Protein AF-A0A5N7ILN3-F1 (afdb_monomer_lite)

Radius of gyration: 23.5 Å; chains: 1; bounding box: 58×31×71 Å

Sequence (183 aa):
MGDLYVEAFDPKRKKYYFNNCHENFCYKTRHGICSLDLTEGEIKSIPIEVHPMKDNVNYCRDIYKSIIKNRQQYPVYISSNKCDHYTVKDGQYRTCIASKKGLKLRAQVSQNDKICSVCYRENSIKNSINDIENRGKKNIFRKTIFHKILKKELQSNFNYSLDKWKKDLSDYEAEKERDFREF

pLDDT: mean 88.38, std 11.43, range [50.91, 97.56]

Organism: NCBI:txid238834

InterPro domains:
  IPR036086 ParB/Sulfiredoxin superfamily [SSF110849] (52-110)

Structure (mmCIF, N/CA/C/O backbone):
data_AF-A0A5N7ILN3-F1
#
_entry.id   AF-A0A5N7ILN3-F1
#
loop_
_atom_site.group_PDB
_atom_site.id
_atom_site.type_symbol
_atom_site.label_atom_id
_atom_site.label_alt_id
_atom_site.label_comp_id
_atom_site.label_asym_id
_atom_site.label_entity_id
_atom_site.label_seq_id
_atom_site.pdbx_PDB_ins_code
_atom_site.Cartn_x
_atom_site.Cartn_y
_atom_site.Cartn_z
_atom_site.occupancy
_atom_site.B_iso_or_equiv
_atom_site.auth_seq_id
_atom_site.auth_comp_id
_atom_site.auth_asym_id
_atom_site.auth_atom_id
_atom_site.pdbx_PDB_model_num
ATOM 1 N N . MET A 1 1 ? -16.736 -0.448 -18.136 1.00 54.91 1 MET A N 1
ATOM 2 C CA . MET A 1 1 ? -16.333 -1.198 -16.927 1.00 54.91 1 MET A CA 1
ATOM 3 C C . MET A 1 1 ? -17.227 -0.756 -15.795 1.00 54.91 1 MET A C 1
ATOM 5 O O . MET A 1 1 ? -17.340 0.445 -15.595 1.00 54.91 1 MET A O 1
ATOM 9 N N . GLY A 1 2 ? -17.920 -1.693 -15.152 1.00 74.44 2 GLY A N 1
ATOM 10 C CA . GLY A 1 2 ? -18.776 -1.394 -14.006 1.00 74.44 2 GLY A CA 1
ATOM 11 C C . GLY A 1 2 ? -17.997 -1.504 -12.701 1.00 74.44 2 GLY A C 1
ATOM 12 O O . GLY A 1 2 ? -17.110 -2.351 -12.577 1.00 74.44 2 GLY A O 1
ATOM 13 N N . ASP A 1 3 ? -18.345 -0.658 -11.742 1.00 85.19 3 ASP A N 1
ATOM 14 C CA . ASP A 1 3 ? -17.888 -0.800 -10.367 1.00 85.19 3 ASP A CA 1
ATOM 15 C C . ASP A 1 3 ? -18.809 -1.784 -9.640 1.00 85.19 3 ASP A C 1
ATOM 17 O O . ASP A 1 3 ? -20.032 -1.646 -9.681 1.00 85.19 3 ASP A O 1
ATOM 21 N N . LEU A 1 4 ? -18.227 -2.786 -8.980 1.00 92.62 4 LEU A N 1
ATOM 22 C CA . LEU A 1 4 ? -18.959 -3.751 -8.168 1.00 92.62 4 LEU A CA 1
ATOM 23 C C . LEU A 1 4 ? -18.888 -3.339 -6.701 1.00 92.62 4 LEU A C 1
ATOM 25 O O . LEU A 1 4 ? -17.802 -3.215 -6.131 1.00 92.62 4 LEU A O 1
ATOM 29 N N . TYR A 1 5 ? -20.046 -3.177 -6.071 1.00 95.00 5 TYR A N 1
ATOM 30 C CA . TYR A 1 5 ? -20.115 -3.010 -4.627 1.00 95.00 5 TYR A CA 1
ATOM 31 C C . TYR A 1 5 ? -20.021 -4.374 -3.929 1.00 95.00 5 TYR A C 1
ATOM 33 O O . TYR A 1 5 ? -20.769 -5.297 -4.243 1.00 95.00 5 TYR A O 1
ATOM 41 N N . VAL A 1 6 ? -19.099 -4.503 -2.977 1.00 95.69 6 VAL A N 1
ATOM 42 C CA . VAL A 1 6 ? -18.819 -5.729 -2.224 1.00 95.69 6 VAL A CA 1
ATOM 43 C C . VAL A 1 6 ? -18.964 -5.431 -0.736 1.00 95.69 6 VAL A C 1
ATOM 45 O O . VAL A 1 6 ? -18.137 -4.731 -0.160 1.00 95.69 6 VAL A O 1
ATOM 48 N N . GLU A 1 7 ? -19.990 -5.987 -0.092 1.00 94.38 7 GLU A N 1
ATOM 49 C CA . GLU A 1 7 ? -20.262 -5.773 1.343 1.00 94.38 7 GLU A CA 1
ATOM 50 C C . GLU A 1 7 ? -19.177 -6.359 2.262 1.00 94.38 7 GLU A C 1
ATOM 52 O O . GLU A 1 7 ? -18.904 -5.838 3.342 1.00 94.38 7 GLU A O 1
ATOM 57 N N . ALA A 1 8 ? -18.551 -7.458 1.839 1.00 95.69 8 ALA A N 1
ATOM 58 C CA . ALA A 1 8 ? -17.637 -8.243 2.661 1.00 95.69 8 ALA A CA 1
ATOM 59 C C . ALA A 1 8 ? -16.333 -8.567 1.913 1.00 95.69 8 ALA A C 1
ATOM 61 O O . ALA A 1 8 ? -15.961 -9.729 1.748 1.00 95.69 8 ALA A O 1
ATOM 62 N N . PHE A 1 9 ? -15.640 -7.529 1.446 1.00 96.25 9 PHE A N 1
ATOM 63 C CA . PHE A 1 9 ? -14.331 -7.636 0.811 1.00 96.25 9 PHE A CA 1
ATOM 64 C C . PHE A 1 9 ? -13.267 -8.053 1.830 1.00 96.25 9 PHE A C 1
ATOM 66 O O . PHE A 1 9 ? -13.056 -7.381 2.841 1.00 96.25 9 PHE A O 1
ATOM 73 N N . ASP A 1 10 ? -12.580 -9.158 1.549 1.00 95.88 10 ASP A N 1
ATOM 74 C CA . ASP A 1 10 ? -11.443 -9.623 2.338 1.00 95.88 10 ASP A CA 1
ATOM 75 C C . ASP A 1 10 ? -10.139 -9.074 1.739 1.00 95.88 10 ASP A C 1
ATOM 77 O O . ASP A 1 10 ? -9.796 -9.443 0.611 1.00 95.88 10 ASP A O 1
ATOM 81 N N . PRO A 1 11 ? -9.401 -8.198 2.441 1.00 95.12 11 PRO A N 1
ATOM 82 C CA . PRO A 1 11 ? -8.150 -7.660 1.931 1.00 95.12 11 PRO A CA 1
ATOM 83 C C . PRO A 1 11 ? -6.973 -8.643 2.005 1.00 95.12 11 PRO A C 1
ATOM 85 O O . PRO A 1 11 ? -5.950 -8.356 1.380 1.00 95.12 11 PRO A O 1
ATOM 88 N N . LYS A 1 12 ? -7.089 -9.771 2.723 1.00 94.12 12 LYS A N 1
ATOM 89 C CA . LYS A 1 12 ? -6.030 -10.787 2.813 1.00 94.12 12 LYS A CA 1
ATOM 90 C C . LYS A 1 12 ? -5.813 -11.518 1.489 1.00 94.12 12 LYS A C 1
ATOM 92 O O . LYS A 1 12 ? -6.710 -11.602 0.641 1.00 94.12 12 LYS A O 1
ATOM 97 N N . ARG A 1 13 ? -4.615 -12.092 1.355 1.00 90.69 13 ARG A N 1
ATOM 98 C CA . ARG A 1 13 ? -4.124 -12.896 0.226 1.00 90.69 13 ARG A CA 1
ATOM 99 C C . ARG A 1 13 ? -4.214 -12.159 -1.102 1.00 90.69 13 ARG A C 1
ATOM 101 O O . ARG A 1 13 ? -4.587 -12.728 -2.123 1.00 90.69 13 ARG A O 1
ATOM 108 N N . LYS A 1 14 ? -3.954 -10.856 -1.056 1.00 94.50 14 LYS A N 1
ATOM 109 C CA . LYS A 1 14 ? -3.984 -9.948 -2.202 1.00 94.50 14 LYS A CA 1
ATOM 110 C C . LYS A 1 14 ? -2.725 -9.108 -2.195 1.00 94.50 14 LYS A C 1
ATOM 112 O O . LYS A 1 14 ? -2.199 -8.777 -1.133 1.00 94.50 14 LYS A O 1
ATOM 117 N N . LYS A 1 15 ? -2.286 -8.753 -3.395 1.00 95.69 15 LYS A N 1
ATOM 118 C CA . LYS A 1 15 ? -1.061 -8.003 -3.638 1.00 95.69 15 LYS A CA 1
ATOM 119 C C . LYS A 1 15 ? -1.402 -6.555 -3.936 1.00 95.69 15 LYS A C 1
ATOM 121 O O . LYS A 1 15 ? -2.153 -6.274 -4.871 1.00 95.69 15 LYS A O 1
ATOM 126 N N . TYR A 1 16 ? -0.848 -5.643 -3.157 1.00 94.94 16 TYR A N 1
ATOM 127 C CA . TYR A 1 16 ? -1.082 -4.212 -3.280 1.00 94.94 16 TYR A CA 1
ATOM 128 C C . TYR A 1 16 ? 0.233 -3.475 -3.467 1.00 94.94 16 TYR A C 1
ATOM 130 O O . TYR A 1 16 ? 1.255 -3.862 -2.906 1.00 94.94 16 TYR A O 1
ATOM 138 N N . TYR A 1 17 ? 0.163 -2.351 -4.172 1.00 91.00 17 TYR A N 1
ATOM 139 C CA . TYR A 1 17 ? 1.147 -1.286 -4.029 1.00 91.00 17 TYR A CA 1
ATOM 140 C C . TYR A 1 17 ? 0.478 -0.127 -3.322 1.00 91.00 17 TYR A C 1
ATOM 142 O O . TYR A 1 17 ? -0.528 0.414 -3.789 1.00 91.00 17 TYR A O 1
ATOM 150 N N . PH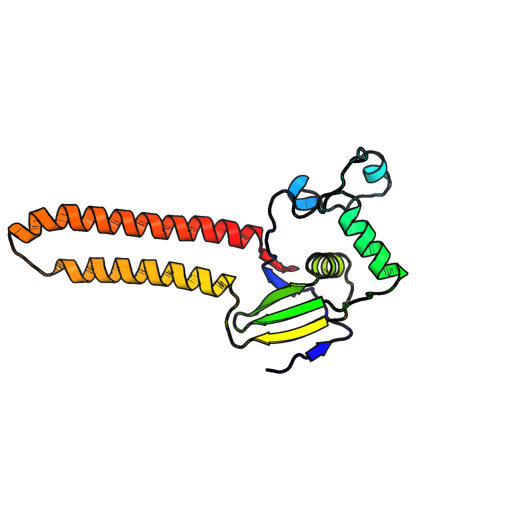E A 1 18 ? 0.998 0.186 -2.147 1.00 90.25 18 PHE A N 1
ATOM 151 C CA . PHE A 1 18 ? 0.536 1.295 -1.342 1.00 90.25 18 PHE A CA 1
ATOM 152 C C . PHE A 1 18 ? 1.243 2.559 -1.797 1.00 90.25 18 PHE A C 1
ATOM 154 O O . PHE A 1 18 ? 2.458 2.579 -1.930 1.00 90.25 18 PHE A O 1
ATOM 161 N N . ASN A 1 19 ? 0.491 3.632 -2.006 1.00 82.62 19 ASN A N 1
ATOM 162 C CA . ASN A 1 19 ? 1.093 4.886 -2.428 1.00 82.62 19 ASN A CA 1
ATOM 163 C C . ASN A 1 19 ? 1.853 5.514 -1.255 1.00 82.62 19 ASN A C 1
ATOM 165 O O . ASN A 1 19 ? 1.302 5.622 -0.152 1.00 82.62 19 ASN A O 1
ATOM 169 N N . ASN A 1 20 ? 3.071 5.989 -1.527 1.00 78.44 20 ASN A N 1
ATOM 170 C CA . ASN A 1 20 ? 3.874 6.814 -0.627 1.00 78.44 20 ASN A CA 1
ATOM 171 C C . ASN A 1 20 ? 4.141 6.157 0.741 1.00 78.44 20 ASN A C 1
ATOM 173 O O . ASN A 1 20 ? 4.007 6.816 1.773 1.00 78.44 20 ASN A O 1
ATOM 177 N N . CYS A 1 21 ? 4.544 4.883 0.778 1.00 80.81 21 CYS A N 1
ATOM 178 C CA . CYS A 1 21 ? 4.942 4.193 2.012 1.00 80.81 21 CYS A CA 1
ATOM 179 C C . CYS A 1 21 ? 6.380 4.555 2.455 1.00 80.81 21 CYS A C 1
ATOM 181 O O . CYS A 1 21 ? 7.214 3.682 2.679 1.00 80.81 21 CYS A O 1
ATOM 183 N N . HIS A 1 22 ? 6.677 5.851 2.587 1.00 81.56 22 HIS A N 1
ATOM 184 C CA . HIS A 1 22 ? 7.956 6.369 3.096 1.00 81.56 22 HIS A CA 1
ATOM 185 C C . HIS A 1 22 ? 7.977 6.461 4.636 1.00 81.56 22 HIS A C 1
ATOM 187 O O . HIS A 1 22 ? 7.019 6.062 5.296 1.00 81.56 22 HIS A O 1
ATOM 193 N N . GLU A 1 23 ? 9.067 6.981 5.213 1.00 76.69 23 GLU A N 1
ATOM 194 C CA . GLU A 1 23 ? 9.394 6.912 6.652 1.00 76.69 23 GLU A CA 1
ATOM 195 C C . GLU A 1 23 ? 8.259 7.386 7.582 1.00 76.69 23 GLU A C 1
ATOM 197 O O . GLU A 1 23 ? 8.007 6.748 8.599 1.00 76.69 23 GLU A O 1
ATOM 202 N N . ASN A 1 24 ? 7.445 8.363 7.174 1.00 84.12 24 ASN A N 1
ATOM 203 C CA . ASN A 1 24 ? 6.347 8.912 7.989 1.00 84.12 24 ASN A CA 1
ATOM 204 C C . ASN A 1 24 ? 4.946 8.448 7.546 1.00 84.12 24 ASN A C 1
ATOM 206 O O . ASN A 1 24 ? 3.932 9.077 7.856 1.00 84.12 24 ASN A O 1
ATOM 210 N N . PHE A 1 25 ? 4.862 7.354 6.787 1.00 89.44 25 PHE A N 1
ATOM 211 C CA . PHE A 1 25 ? 3.583 6.831 6.315 1.00 89.44 25 PHE A CA 1
ATOM 212 C C . PHE A 1 25 ? 2.714 6.278 7.455 1.00 89.44 25 PHE A C 1
ATOM 214 O O . PHE A 1 25 ? 1.497 6.495 7.463 1.00 89.44 25 PHE A O 1
ATOM 221 N N . CYS A 1 26 ? 3.311 5.528 8.387 1.00 92.94 26 CYS A N 1
ATOM 222 C CA . CYS A 1 26 ? 2.654 5.018 9.589 1.00 92.94 26 CYS A CA 1
ATOM 223 C C . CYS A 1 26 ? 3.668 4.736 10.711 1.00 92.94 26 CYS A C 1
ATOM 225 O O . CYS A 1 26 ? 4.872 4.706 10.479 1.00 92.94 26 CYS A O 1
ATOM 227 N N . TYR A 1 27 ? 3.191 4.441 11.925 1.00 94.25 27 TYR A N 1
ATOM 228 C CA . TYR A 1 27 ? 4.075 4.163 13.068 1.00 94.25 27 TYR A CA 1
ATOM 229 C C . TYR A 1 27 ? 5.121 3.070 12.772 1.00 94.25 27 TYR A C 1
ATOM 231 O O . TYR A 1 27 ? 6.278 3.187 13.160 1.00 94.25 27 TYR A O 1
ATOM 239 N N . LYS A 1 28 ? 4.750 2.044 11.988 1.00 93.12 28 LYS A N 1
ATOM 240 C CA . LYS A 1 28 ? 5.683 0.984 11.573 1.00 93.12 28 LYS A CA 1
ATOM 241 C C . LYS A 1 28 ? 6.805 1.493 10.677 1.00 93.12 28 LYS A C 1
ATOM 243 O O . LYS A 1 28 ? 7.928 1.033 10.833 1.00 93.12 28 LYS A O 1
ATOM 248 N N . THR A 1 29 ? 6.524 2.383 9.727 1.00 90.56 29 THR A N 1
ATOM 249 C CA . THR A 1 29 ? 7.570 2.869 8.812 1.00 90.56 29 THR A CA 1
ATOM 250 C C . THR A 1 29 ? 8.595 3.727 9.541 1.00 90.56 29 THR A C 1
ATOM 252 O O . THR A 1 29 ? 9.762 3.682 9.178 1.00 90.56 29 THR A O 1
ATOM 255 N N . ARG A 1 30 ? 8.177 4.434 10.599 1.00 91.06 30 ARG A N 1
ATOM 256 C CA . ARG A 1 30 ? 9.058 5.285 11.407 1.00 91.06 30 ARG A CA 1
ATOM 257 C C . ARG A 1 30 ? 9.813 4.522 12.496 1.00 91.06 30 ARG A C 1
ATOM 259 O O . ARG A 1 30 ? 10.975 4.808 12.751 1.00 91.06 30 ARG A O 1
ATOM 266 N N . HIS A 1 31 ? 9.160 3.555 13.142 1.00 91.81 31 HIS A N 1
ATOM 267 C CA . HIS A 1 31 ? 9.682 2.893 14.347 1.00 91.81 31 HIS A CA 1
ATOM 268 C C . HIS A 1 31 ? 9.986 1.398 14.166 1.00 91.81 31 HIS A C 1
ATOM 270 O O . HIS A 1 31 ? 10.383 0.730 15.116 1.00 91.81 31 HIS A O 1
ATOM 276 N N . GLY A 1 32 ? 9.753 0.828 12.982 1.00 92.25 32 GLY A N 1
ATOM 277 C CA . GLY A 1 32 ? 9.977 -0.592 12.680 1.00 92.25 32 GLY A CA 1
ATOM 278 C C . GLY A 1 32 ? 8.902 -1.553 13.211 1.00 92.25 32 GLY A C 1
ATOM 279 O O . GLY A 1 32 ? 8.730 -2.643 12.662 1.00 92.25 32 GLY A O 1
ATOM 280 N N . ILE A 1 33 ? 8.113 -1.150 14.213 1.00 94.19 33 ILE A N 1
ATOM 281 C CA . ILE A 1 33 ? 7.057 -1.964 14.839 1.00 94.19 33 ILE A CA 1
ATOM 282 C C . ILE A 1 33 ? 5.653 -1.428 14.534 1.00 94.19 33 ILE A C 1
ATOM 284 O O . ILE A 1 33 ? 5.419 -0.225 14.487 1.00 94.19 33 ILE A O 1
ATOM 288 N N . CYS A 1 34 ? 4.677 -2.310 14.302 1.00 94.88 34 CYS A N 1
ATOM 289 C CA . CYS A 1 34 ? 3.303 -1.876 14.048 1.00 94.88 34 CYS A CA 1
ATOM 290 C C . CYS A 1 34 ? 2.610 -1.451 15.344 1.00 94.88 34 CYS A C 1
ATOM 292 O O . CYS A 1 34 ? 2.531 -2.233 16.286 1.00 94.88 34 CYS A O 1
ATOM 294 N N . SER A 1 35 ? 1.992 -0.267 15.361 1.00 95.69 35 SER A N 1
ATOM 295 C CA . SER A 1 35 ? 1.274 0.203 16.553 1.00 95.69 35 SER A CA 1
ATOM 296 C C . SER A 1 35 ? 0.069 -0.657 16.936 1.00 95.69 35 SER A C 1
ATOM 298 O O . SER A 1 35 ? -0.379 -0.609 18.077 1.00 95.69 35 SER A O 1
ATOM 300 N N . LEU A 1 36 ? -0.463 -1.465 16.014 1.00 96.12 36 LEU A N 1
ATOM 301 C CA . LEU A 1 36 ? -1.532 -2.429 16.295 1.00 96.12 36 LEU A CA 1
ATOM 302 C C . LEU A 1 36 ? -1.044 -3.701 17.001 1.00 96.12 36 LEU A C 1
ATOM 304 O O . LEU A 1 36 ? -1.895 -4.467 17.466 1.00 96.12 36 LEU A O 1
ATOM 308 N N . ASP A 1 37 ? 0.269 -3.937 17.015 1.00 96.62 37 ASP A N 1
ATOM 309 C CA . ASP A 1 37 ? 0.913 -5.073 17.680 1.00 96.62 37 ASP A CA 1
ATOM 310 C C . ASP A 1 37 ? 1.382 -4.694 19.106 1.00 96.62 37 ASP A C 1
ATOM 312 O O . ASP A 1 37 ? 1.649 -5.582 19.905 1.00 96.62 37 ASP A O 1
ATOM 316 N N . LEU A 1 38 ? 1.409 -3.396 19.451 1.00 96.00 38 LEU A N 1
ATOM 317 C CA . LEU A 1 38 ? 1.738 -2.900 20.793 1.00 96.00 38 LEU A CA 1
ATOM 318 C C . LEU A 1 38 ? 0.596 -3.106 21.801 1.00 96.00 38 LEU A C 1
ATOM 320 O O . LEU A 1 38 ? -0.592 -2.902 21.491 1.00 96.00 38 LEU A O 1
ATOM 324 N N . THR A 1 39 ? 0.980 -3.420 23.034 1.00 95.69 39 THR A N 1
ATOM 325 C CA . THR A 1 39 ? 0.121 -3.466 24.221 1.00 95.69 39 THR A CA 1
ATOM 326 C C . THR A 1 39 ? -0.211 -2.063 24.740 1.00 95.69 39 THR A C 1
ATOM 328 O O . THR A 1 39 ? 0.494 -1.089 24.484 1.00 95.69 39 THR A O 1
ATOM 331 N N . GLU A 1 40 ? -1.284 -1.940 25.525 1.00 93.31 40 GLU A N 1
ATOM 332 C CA . GLU A 1 40 ? -1.650 -0.662 26.162 1.00 93.31 40 GLU A CA 1
ATOM 333 C C . GLU A 1 40 ? -0.585 -0.172 27.161 1.00 93.31 40 GLU A C 1
ATOM 335 O O . GLU A 1 40 ? -0.437 1.032 27.359 1.00 93.31 40 GLU A O 1
ATOM 340 N N . GLY A 1 41 ? 0.171 -1.086 27.783 1.00 94.25 41 GLY A N 1
ATOM 341 C CA . GLY A 1 41 ? 1.274 -0.737 28.684 1.00 94.25 41 GLY A CA 1
ATOM 342 C C . GLY A 1 41 ? 2.433 -0.069 27.945 1.00 94.25 41 GLY A C 1
ATOM 343 O O . GLY A 1 41 ? 2.885 0.998 28.355 1.00 94.25 41 GLY A O 1
ATOM 344 N N . GLU A 1 42 ? 2.850 -0.645 26.814 1.00 94.94 42 GLU A N 1
ATOM 345 C CA . GLU A 1 42 ? 3.889 -0.063 25.953 1.00 94.94 42 GLU A CA 1
ATOM 346 C C . GLU A 1 42 ? 3.469 1.316 25.436 1.00 94.94 42 GLU A C 1
ATOM 348 O O . GLU A 1 42 ? 4.263 2.252 25.446 1.00 94.94 42 GLU A O 1
ATOM 353 N N . ILE A 1 43 ? 2.199 1.489 25.070 1.00 93.25 43 ILE A N 1
ATOM 354 C CA . ILE A 1 43 ? 1.694 2.767 24.550 1.00 93.25 43 ILE A CA 1
ATOM 355 C C . ILE A 1 43 ? 1.746 3.878 25.592 1.00 93.25 43 ILE A C 1
ATOM 357 O O . ILE A 1 43 ? 2.127 4.997 25.262 1.00 93.25 43 ILE A O 1
ATOM 361 N N . LYS A 1 44 ? 1.409 3.585 26.853 1.00 92.00 44 LYS A N 1
ATOM 362 C CA . LYS A 1 44 ? 1.472 4.577 27.939 1.00 92.00 44 LYS A CA 1
ATOM 363 C C . LYS A 1 44 ? 2.883 5.109 28.183 1.00 92.00 44 LYS A C 1
ATOM 365 O O . LYS A 1 44 ? 3.020 6.196 28.732 1.00 92.00 44 LYS A O 1
ATOM 370 N N . SER A 1 45 ? 3.909 4.350 27.798 1.00 92.06 45 SER A N 1
ATOM 371 C CA . SER A 1 45 ? 5.307 4.769 27.914 1.00 92.06 45 SER A CA 1
ATOM 372 C C . SER A 1 45 ? 5.777 5.658 26.756 1.00 92.06 45 SER A C 1
ATOM 374 O O . SER A 1 45 ? 6.822 6.296 26.862 1.00 92.06 45 SER A O 1
ATOM 376 N N . ILE A 1 46 ? 5.013 5.725 25.659 1.00 91.44 46 ILE A N 1
ATOM 377 C CA . ILE A 1 46 ? 5.355 6.536 24.491 1.00 91.44 46 ILE A CA 1
ATOM 378 C C . ILE A 1 46 ? 4.994 8.002 24.777 1.00 91.44 46 ILE A C 1
ATOM 380 O O . ILE A 1 46 ? 3.845 8.287 25.128 1.00 91.44 46 ILE A O 1
ATOM 384 N N . PRO A 1 47 ? 5.939 8.947 24.604 1.00 87.00 47 PRO A N 1
ATOM 385 C CA . PRO A 1 47 ? 5.667 10.367 24.782 1.00 87.00 47 PRO A CA 1
ATOM 386 C C . PRO A 1 47 ? 4.523 10.855 23.891 1.00 87.00 47 PRO A C 1
ATOM 388 O O . PRO A 1 47 ? 4.421 10.488 22.719 1.00 87.00 47 PRO A O 1
ATOM 391 N N . ILE A 1 48 ? 3.676 11.723 24.443 1.00 84.56 48 ILE A N 1
ATOM 392 C CA . ILE A 1 48 ? 2.594 12.354 23.687 1.00 84.56 48 ILE A CA 1
ATOM 393 C C . ILE A 1 48 ? 3.206 13.373 22.724 1.00 84.56 48 ILE A C 1
ATOM 395 O O . ILE A 1 48 ? 3.889 14.308 23.138 1.00 84.56 48 ILE A O 1
ATOM 399 N N . GLU A 1 49 ? 2.941 13.204 21.432 1.00 84.25 49 GLU A N 1
ATOM 400 C CA . GLU A 1 49 ? 3.332 14.174 20.412 1.00 84.25 49 GLU A CA 1
ATOM 401 C C . GLU A 1 49 ? 2.358 15.360 20.392 1.00 84.25 49 GLU A C 1
ATOM 403 O O . GLU A 1 49 ? 1.140 15.181 20.401 1.00 84.25 49 GLU A O 1
ATOM 408 N N . VAL A 1 50 ? 2.897 16.580 20.313 1.00 76.88 50 VAL A N 1
ATOM 409 C CA . VAL A 1 50 ? 2.108 17.827 20.268 1.00 76.88 50 VAL A CA 1
ATOM 410 C C . VAL A 1 50 ? 1.359 17.979 18.935 1.00 76.88 50 VAL A C 1
ATOM 412 O O . VAL A 1 50 ? 0.251 18.512 18.892 1.00 76.88 50 VAL A O 1
ATOM 415 N N . HIS A 1 51 ? 1.938 17.469 17.844 1.00 76.19 51 HIS A N 1
ATOM 416 C CA . HIS A 1 51 ? 1.372 17.524 16.495 1.00 76.19 51 HIS A CA 1
ATOM 417 C C . HIS A 1 51 ? 1.363 16.128 15.860 1.00 76.19 51 HIS A C 1
ATOM 419 O O . HIS A 1 51 ? 2.215 15.830 15.022 1.00 76.19 51 HIS A O 1
ATOM 425 N N . PRO A 1 52 ? 0.434 15.248 16.277 1.00 79.50 52 PRO A N 1
ATOM 426 C CA . PRO A 1 52 ? 0.406 13.872 15.805 1.00 79.50 52 PRO A CA 1
ATOM 427 C C . PRO A 1 52 ? 0.066 13.826 14.312 1.00 79.50 52 PRO A C 1
ATOM 429 O O . PRO A 1 52 ? -0.971 14.335 13.879 1.00 79.50 52 PRO A O 1
ATOM 432 N N . MET A 1 53 ? 0.932 13.193 13.521 1.00 87.50 53 MET A N 1
ATOM 433 C CA . MET A 1 53 ? 0.665 12.896 12.113 1.00 87.50 53 MET A CA 1
ATOM 434 C C . MET A 1 53 ? 0.227 11.428 11.948 1.00 87.50 53 MET A C 1
ATOM 436 O O . MET A 1 53 ? -0.159 10.752 12.904 1.00 87.50 53 MET A O 1
ATOM 440 N N . LYS A 1 54 ? 0.208 10.921 10.709 1.00 88.94 54 LYS A N 1
ATOM 441 C CA . LYS A 1 54 ? -0.275 9.559 10.395 1.00 88.94 54 LYS A CA 1
ATOM 442 C C . LYS A 1 54 ? 0.648 8.451 10.914 1.00 88.94 54 LYS A C 1
ATOM 444 O O . LYS A 1 54 ? 0.256 7.285 10.983 1.00 88.94 54 LYS A O 1
ATOM 449 N N . ASP A 1 55 ? 1.871 8.815 11.256 1.00 90.25 55 ASP A N 1
ATOM 450 C CA . ASP A 1 55 ? 2.878 7.986 11.897 1.00 90.25 55 ASP A CA 1
ATOM 451 C C . ASP A 1 55 ? 2.734 7.914 13.419 1.00 90.25 55 ASP A C 1
ATOM 453 O O . ASP A 1 55 ? 3.423 7.107 14.029 1.00 90.25 55 ASP A O 1
ATOM 457 N N . ASN A 1 56 ? 1.808 8.657 14.031 1.00 94.00 56 ASN A N 1
ATOM 458 C CA . ASN A 1 56 ? 1.557 8.576 15.465 1.00 94.00 56 ASN A CA 1
ATOM 459 C C . ASN A 1 56 ? 1.074 7.174 15.893 1.00 94.00 56 ASN A C 1
ATOM 461 O O . ASN A 1 56 ? 0.309 6.507 15.183 1.00 94.00 56 ASN A O 1
ATOM 465 N N . VAL A 1 57 ? 1.461 6.744 17.101 1.00 95.00 57 VAL A N 1
ATOM 466 C CA . VAL A 1 57 ? 1.111 5.421 17.649 1.00 95.00 57 VAL A CA 1
ATOM 467 C C . VAL A 1 57 ? -0.400 5.167 17.659 1.00 95.00 57 VAL A C 1
ATOM 469 O O . VAL A 1 57 ? -0.850 4.059 17.345 1.00 95.00 57 VAL A O 1
ATOM 472 N N . ASN A 1 58 ? -1.202 6.196 17.938 1.00 94.56 58 ASN A N 1
ATOM 473 C CA . ASN A 1 58 ? -2.649 6.068 18.047 1.00 94.56 58 ASN A CA 1
ATOM 474 C C . ASN A 1 58 ? -3.366 6.124 16.698 1.00 94.56 58 ASN A C 1
ATOM 476 O O . ASN A 1 58 ? -4.457 5.578 16.594 1.00 94.56 58 ASN A O 1
ATOM 480 N N . TYR A 1 59 ? -2.752 6.647 15.631 1.00 95.06 59 TYR A N 1
ATOM 481 C CA . TYR A 1 59 ? -3.440 6.890 14.357 1.00 95.06 59 TYR A CA 1
ATOM 482 C C . TYR A 1 59 ? -4.146 5.640 13.794 1.00 95.06 59 TYR A C 1
ATOM 484 O O . TYR A 1 59 ? -5.367 5.612 13.620 1.00 95.06 59 TYR A O 1
ATOM 492 N N . CYS A 1 60 ? -3.407 4.548 13.567 1.00 96.00 60 CYS A N 1
ATOM 493 C CA . CYS A 1 60 ? -4.004 3.293 13.089 1.00 96.00 60 CYS A CA 1
ATOM 494 C C . CYS A 1 60 ? -4.921 2.632 14.132 1.00 96.00 60 CYS A C 1
ATOM 496 O O . CYS A 1 60 ? -5.873 1.941 13.761 1.00 96.00 60 CYS A O 1
ATOM 498 N N . ARG A 1 61 ? -4.645 2.825 15.428 1.00 95.81 61 ARG A N 1
ATOM 499 C CA . ARG A 1 61 ? -5.449 2.259 16.521 1.00 95.81 61 ARG A CA 1
ATOM 500 C C . ARG A 1 61 ? -6.813 2.934 16.605 1.00 95.81 61 ARG A C 1
ATOM 502 O O . ARG A 1 61 ? -7.808 2.245 16.794 1.00 95.81 61 ARG A O 1
ATOM 509 N N . ASP A 1 62 ? -6.875 4.242 16.402 1.00 95.12 62 ASP A N 1
ATOM 510 C CA . ASP A 1 62 ? -8.108 5.021 16.419 1.00 95.12 62 ASP A CA 1
ATOM 511 C C . ASP A 1 62 ? -8.968 4.714 15.196 1.00 95.12 62 ASP A C 1
ATOM 513 O O . ASP A 1 62 ? -10.180 4.538 15.325 1.00 95.12 62 ASP A O 1
ATOM 517 N N . ILE A 1 63 ? -8.347 4.513 14.026 1.00 95.94 63 ILE A N 1
ATOM 518 C CA . ILE A 1 63 ? -9.054 3.986 12.852 1.00 95.94 63 ILE A CA 1
ATOM 519 C C . ILE A 1 63 ? -9.634 2.598 13.161 1.00 95.94 63 ILE A C 1
ATOM 521 O O . ILE A 1 63 ? -10.810 2.360 12.891 1.00 95.94 63 ILE A O 1
ATOM 525 N N . TYR A 1 64 ? -8.851 1.691 13.757 1.00 97.00 64 TYR A N 1
ATOM 526 C CA . TYR A 1 64 ? -9.337 0.362 14.143 1.00 97.00 64 TYR A CA 1
ATOM 527 C C . TYR A 1 64 ? -10.505 0.442 15.139 1.00 97.00 64 TYR A C 1
ATOM 529 O O . TYR A 1 64 ? -11.561 -0.137 14.888 1.00 97.00 64 TYR A O 1
ATOM 537 N N . LYS A 1 65 ? -10.367 1.221 16.220 1.00 95.75 65 LYS A N 1
ATOM 538 C CA . LYS A 1 65 ? -11.435 1.461 17.206 1.00 95.75 65 LYS A CA 1
ATOM 539 C C . LYS A 1 65 ? -12.691 2.028 16.545 1.00 95.75 65 LYS A C 1
ATOM 541 O O . LYS A 1 65 ? -13.790 1.580 16.858 1.00 95.75 65 LYS A O 1
ATOM 546 N N . SER A 1 66 ? -12.538 2.970 15.614 1.00 95.19 66 SER A N 1
ATOM 547 C CA . SER A 1 66 ? -13.655 3.559 14.872 1.00 95.19 66 SER A CA 1
ATOM 548 C C . SER A 1 66 ? -14.374 2.524 14.001 1.00 95.19 66 SER A C 1
ATOM 550 O O . SER A 1 66 ? -15.599 2.448 14.051 1.00 95.19 66 SER A O 1
ATOM 552 N N . ILE A 1 67 ? -13.635 1.668 13.281 1.00 95.31 67 ILE A N 1
ATOM 553 C CA . ILE A 1 67 ? -14.217 0.571 12.486 1.00 95.31 67 ILE A CA 1
ATOM 554 C C . ILE A 1 67 ? -15.023 -0.381 13.378 1.00 95.31 67 ILE A C 1
ATOM 556 O O . ILE A 1 67 ? -16.122 -0.773 12.998 1.00 95.31 67 ILE A O 1
ATOM 560 N N . ILE A 1 68 ? -14.503 -0.745 14.554 1.00 95.62 68 ILE A N 1
ATOM 561 C CA . ILE A 1 68 ? -15.193 -1.657 15.477 1.00 95.62 68 ILE A CA 1
ATOM 562 C C . ILE A 1 68 ? -16.431 -0.999 16.099 1.00 95.62 68 ILE A C 1
ATOM 564 O O . ILE A 1 68 ? -17.501 -1.602 16.115 1.00 95.62 68 ILE A O 1
ATOM 568 N N . LYS A 1 69 ? -16.308 0.241 16.588 1.00 95.19 69 LYS A N 1
ATOM 569 C CA . LYS A 1 69 ? -17.382 0.940 17.309 1.00 95.19 69 LYS A CA 1
ATOM 570 C C . LYS A 1 69 ? -18.513 1.392 16.389 1.00 95.19 69 LYS A C 1
ATOM 572 O O . LYS A 1 69 ? -19.680 1.185 1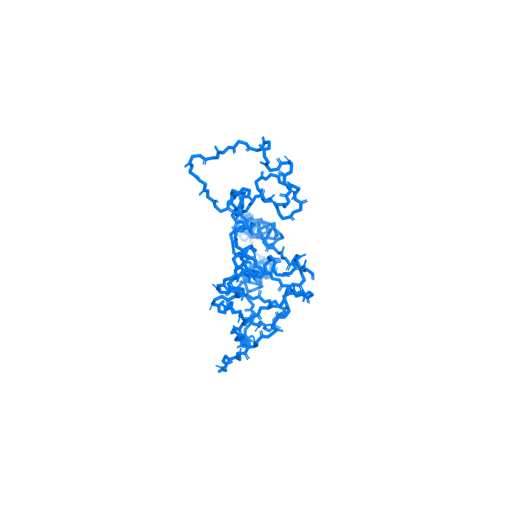6.700 1.00 95.19 69 LYS A O 1
ATOM 577 N N . ASN A 1 70 ? -18.170 2.024 15.272 1.00 92.06 70 ASN A N 1
ATOM 578 C CA . ASN A 1 70 ? -19.136 2.714 14.414 1.00 92.06 70 ASN A CA 1
ATOM 579 C C . ASN A 1 70 ? -19.522 1.893 13.179 1.00 92.06 70 ASN A C 1
ATOM 581 O O . ASN A 1 70 ? -20.286 2.374 12.342 1.00 92.06 70 ASN A O 1
ATOM 585 N N . ARG A 1 71 ? -18.964 0.680 13.043 1.00 89.56 71 ARG A N 1
ATOM 586 C CA . ARG A 1 71 ? -18.837 -0.031 11.765 1.00 89.56 71 ARG A CA 1
ATOM 587 C C . ARG A 1 71 ? -18.053 0.819 10.755 1.00 89.56 71 ARG A C 1
ATOM 589 O O . ARG A 1 71 ? -17.765 2.001 10.950 1.00 89.56 71 ARG A O 1
ATOM 596 N N . GLN A 1 72 ? -17.651 0.218 9.643 1.00 91.88 72 GLN A N 1
ATOM 597 C CA . GLN A 1 72 ? -17.039 0.991 8.567 1.00 91.88 72 GLN A CA 1
ATOM 598 C C . GLN A 1 72 ? -18.061 1.993 8.025 1.00 91.88 72 GLN A C 1
ATOM 600 O O . GLN A 1 72 ? -19.050 1.559 7.452 1.00 91.88 72 GLN A O 1
ATOM 605 N N . GLN A 1 73 ? -17.823 3.301 8.148 1.00 91.00 73 GLN A N 1
ATOM 606 C CA . GLN A 1 73 ? -18.768 4.328 7.677 1.00 91.00 73 GLN A CA 1
ATOM 607 C C . GLN A 1 73 ? -18.749 4.515 6.154 1.00 91.00 73 GLN A C 1
ATOM 609 O O . GLN A 1 73 ? -19.804 4.612 5.534 1.00 91.00 73 GLN A O 1
ATOM 614 N N . TYR A 1 74 ? -17.562 4.472 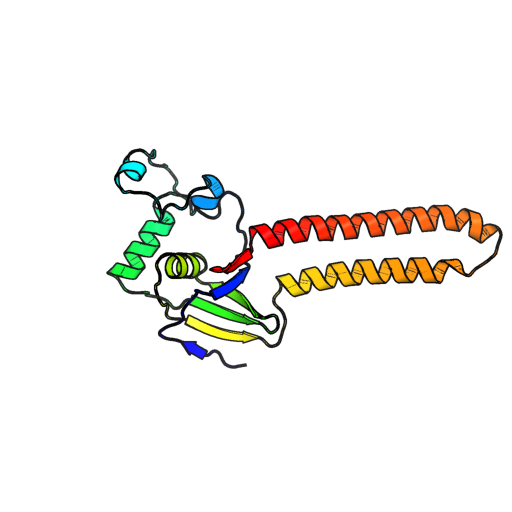5.548 1.00 92.94 74 TYR A N 1
ATOM 615 C CA . TYR A 1 74 ? -17.362 4.675 4.110 1.00 92.94 74 TYR A CA 1
ATOM 616 C C . TYR A 1 74 ? -16.714 3.446 3.474 1.00 92.94 74 TYR A C 1
ATOM 618 O O . TYR A 1 74 ? -15.812 2.876 4.102 1.00 92.94 74 TYR A O 1
ATOM 626 N N . PRO A 1 75 ? -17.102 3.035 2.251 1.00 95.81 75 PRO A N 1
ATOM 627 C CA . PRO A 1 75 ? -16.430 1.948 1.546 1.00 95.81 75 PRO A CA 1
ATOM 628 C C . PRO A 1 75 ? -14.954 2.287 1.277 1.00 95.81 75 PRO A C 1
ATOM 630 O O . PRO A 1 75 ? -14.539 3.446 1.352 1.00 95.81 75 PRO A O 1
ATOM 633 N N . VAL A 1 76 ? -14.145 1.262 1.019 1.00 96.88 76 VAL A N 1
ATOM 634 C CA . VAL A 1 76 ? -12.815 1.437 0.416 1.00 96.88 76 VAL A CA 1
ATOM 635 C C . VAL A 1 76 ? -12.934 1.350 -1.101 1.00 96.88 76 VAL A C 1
ATOM 637 O O . VAL A 1 76 ? -13.778 0.616 -1.613 1.00 96.88 76 VAL A O 1
ATOM 640 N N . TYR A 1 77 ? -12.098 2.085 -1.823 1.00 96.62 77 TYR A N 1
ATOM 641 C CA . TYR A 1 77 ? -12.154 2.142 -3.282 1.00 96.62 77 TYR A CA 1
ATOM 642 C C . TYR A 1 77 ? -10.939 1.437 -3.851 1.00 96.62 77 TYR A C 1
ATOM 644 O O . TYR A 1 77 ? -9.800 1.828 -3.584 1.00 96.62 77 TYR A O 1
ATOM 652 N N . ILE A 1 78 ? -11.180 0.383 -4.622 1.00 95.44 78 ILE A N 1
ATOM 653 C CA . ILE A 1 78 ? -10.134 -0.524 -5.081 1.00 95.44 78 ILE A CA 1
ATOM 654 C C . ILE A 1 78 ? -10.284 -0.759 -6.588 1.00 95.44 78 ILE A C 1
ATOM 656 O O . ILE A 1 78 ? -11.390 -0.851 -7.120 1.00 95.44 78 ILE A O 1
ATOM 660 N N . SER A 1 79 ? -9.161 -0.862 -7.293 1.00 94.94 79 SER A N 1
ATOM 661 C CA . SER A 1 79 ? -9.107 -1.435 -8.640 1.00 94.94 79 SER A CA 1
ATOM 662 C C . SER A 1 79 ? -8.425 -2.791 -8.607 1.00 94.94 79 SER A C 1
ATOM 664 O O . SER A 1 79 ? -7.313 -2.893 -8.097 1.00 94.94 79 SER A O 1
ATOM 666 N N . SER A 1 80 ? -9.075 -3.811 -9.165 1.00 95.00 80 SER A N 1
ATOM 667 C CA . SER A 1 80 ? -8.431 -5.074 -9.528 1.00 95.00 80 SER A CA 1
ATOM 668 C C . SER A 1 80 ? -7.884 -4.919 -10.943 1.00 95.00 80 SER A C 1
ATOM 670 O O . SER A 1 80 ? -8.633 -4.575 -11.856 1.00 95.00 80 SER A O 1
ATOM 672 N N . ASN A 1 81 ? -6.570 -5.057 -11.109 1.00 95.62 81 ASN A N 1
ATOM 673 C CA . ASN A 1 81 ? -5.897 -4.802 -12.382 1.00 95.62 81 ASN A CA 1
ATOM 674 C C . ASN A 1 81 ? -5.558 -6.115 -13.099 1.00 95.62 81 ASN A C 1
ATOM 676 O O . ASN A 1 81 ? -5.329 -7.137 -12.456 1.00 95.62 81 ASN A O 1
ATOM 680 N N . LYS A 1 82 ? -5.382 -6.058 -14.424 1.00 95.81 82 LYS A N 1
ATOM 681 C CA . LYS A 1 82 ? -5.011 -7.214 -15.266 1.00 95.81 82 LYS A CA 1
ATOM 682 C C . LYS A 1 82 ? -3.744 -7.963 -14.817 1.00 95.81 82 LYS A C 1
ATOM 684 O O . LYS A 1 82 ? -3.583 -9.136 -15.130 1.00 95.81 82 LYS A O 1
ATOM 689 N N . CYS A 1 83 ? -2.832 -7.297 -14.111 1.00 95.06 83 CYS A N 1
ATOM 690 C CA . CYS A 1 83 ? -1.594 -7.890 -13.593 1.00 95.06 83 CYS A CA 1
ATOM 691 C C . CYS A 1 83 ? -1.738 -8.538 -12.201 1.00 95.06 83 CYS A C 1
ATOM 693 O O . CYS A 1 83 ? -0.730 -8.676 -11.518 1.00 95.06 83 CYS A O 1
ATOM 695 N N . ASP A 1 84 ? -2.962 -8.847 -11.750 1.00 94.06 84 ASP A N 1
ATOM 696 C CA . ASP A 1 84 ? -3.266 -9.448 -10.433 1.00 94.06 84 ASP A CA 1
ATOM 697 C C . ASP A 1 84 ? -2.863 -8.582 -9.216 1.00 94.06 84 ASP A C 1
ATOM 699 O O . ASP A 1 84 ? -2.860 -9.006 -8.062 1.00 94.06 84 ASP A O 1
ATOM 703 N N . HIS A 1 85 ? -2.555 -7.307 -9.461 1.00 95.38 85 HIS A N 1
ATOM 704 C CA . HIS A 1 85 ? -2.326 -6.322 -8.411 1.00 95.38 85 HIS A CA 1
ATOM 705 C C . HIS A 1 85 ? -3.598 -5.530 -8.140 1.00 95.38 85 HIS A C 1
ATOM 707 O O . HIS A 1 85 ? -4.301 -5.113 -9.065 1.00 95.38 85 HIS A O 1
ATOM 713 N N . TYR A 1 86 ? -3.839 -5.230 -6.872 1.00 95.50 86 TYR A N 1
ATOM 714 C CA . TYR A 1 86 ? -4.888 -4.327 -6.435 1.00 95.50 86 TYR A CA 1
ATOM 715 C C . TYR A 1 86 ? -4.320 -2.925 -6.195 1.00 95.50 86 TYR A C 1
ATOM 717 O O . TYR A 1 86 ? -3.286 -2.748 -5.550 1.00 95.50 86 TYR A O 1
ATOM 725 N N . THR A 1 87 ? -5.015 -1.907 -6.696 1.00 94.12 87 THR A N 1
ATOM 726 C CA . THR A 1 87 ? -4.695 -0.498 -6.434 1.00 94.12 87 THR A CA 1
ATOM 727 C C . THR A 1 87 ? -5.731 0.075 -5.488 1.00 94.12 87 THR A C 1
ATOM 729 O O . THR A 1 87 ? -6.918 0.100 -5.813 1.00 94.12 87 THR A O 1
ATOM 732 N N . VAL A 1 88 ? -5.29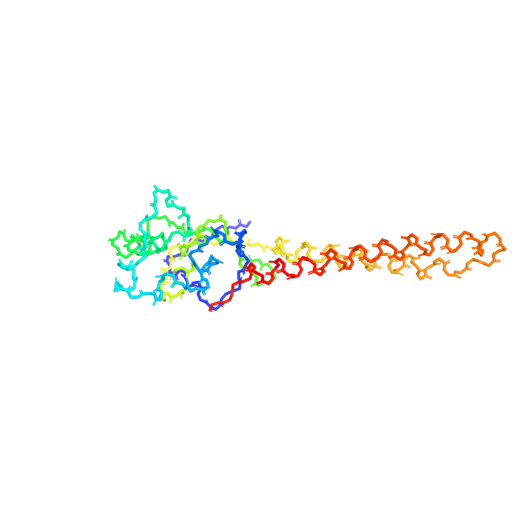0 0.558 -4.328 1.00 94.56 88 VAL A N 1
ATOM 733 C CA . VAL A 1 88 ? -6.169 1.251 -3.386 1.00 94.56 88 VAL A CA 1
ATOM 734 C C . VAL A 1 88 ? -6.256 2.719 -3.797 1.00 94.56 88 VAL A C 1
ATOM 736 O O . VAL A 1 88 ? -5.274 3.450 -3.711 1.00 94.56 88 VAL A O 1
ATOM 739 N N . LYS A 1 89 ? -7.430 3.148 -4.264 1.00 93.25 89 LYS A N 1
ATOM 740 C CA . LYS A 1 89 ? -7.717 4.551 -4.605 1.00 93.25 89 LYS A CA 1
ATOM 741 C C . LYS A 1 89 ? -8.006 5.371 -3.350 1.00 93.25 89 LYS A C 1
ATOM 743 O O . LYS A 1 89 ? -7.553 6.502 -3.233 1.00 93.25 89 LYS A O 1
ATOM 748 N N . ASP A 1 90 ? -8.726 4.773 -2.404 1.00 94.38 90 ASP A N 1
ATOM 749 C CA . ASP A 1 90 ? -8.956 5.319 -1.068 1.00 94.38 90 ASP A CA 1
ATOM 750 C C . ASP A 1 90 ? -9.166 4.177 -0.062 1.00 94.38 90 ASP A C 1
ATOM 752 O O . ASP A 1 90 ? -9.688 3.109 -0.388 1.00 94.38 90 ASP A O 1
ATOM 756 N N . GLY A 1 91 ? -8.742 4.409 1.180 1.00 94.75 91 GLY A N 1
ATOM 757 C CA . GLY A 1 91 ? -8.861 3.452 2.271 1.00 94.75 91 GLY A CA 1
ATOM 758 C C . GLY A 1 91 ? -7.616 2.603 2.509 1.00 94.75 91 GLY A C 1
ATOM 759 O O . GLY A 1 91 ? -7.738 1.512 3.058 1.00 94.75 91 GLY A O 1
ATOM 760 N N . GLN A 1 92 ? -6.421 3.083 2.152 1.00 94.88 92 GLN A N 1
ATOM 761 C CA . GLN A 1 92 ? -5.154 2.348 2.311 1.00 94.88 92 GLN A CA 1
ATOM 762 C C . GLN A 1 92 ? -4.913 1.877 3.760 1.00 94.88 92 GLN A C 1
ATOM 764 O O . GLN A 1 92 ? -4.655 0.697 3.999 1.00 94.88 92 GLN A O 1
ATOM 769 N N . TYR A 1 93 ? -5.109 2.761 4.748 1.00 95.19 93 TYR A N 1
ATOM 770 C CA . TYR A 1 93 ? -5.008 2.401 6.170 1.00 95.19 93 TYR A CA 1
ATOM 771 C C . TYR A 1 93 ? -6.087 1.403 6.600 1.00 95.19 93 TYR A C 1
ATOM 773 O O . TYR A 1 93 ? -5.767 0.411 7.248 1.00 95.19 93 TYR A O 1
ATOM 781 N N . ARG A 1 94 ? -7.348 1.620 6.195 1.00 96.25 94 ARG A N 1
ATOM 782 C CA . ARG A 1 94 ? -8.472 0.711 6.493 1.00 96.25 94 ARG A CA 1
ATOM 783 C C . ARG A 1 94 ? -8.199 -0.692 5.944 1.00 96.25 94 ARG A C 1
ATOM 785 O O . ARG A 1 94 ? -8.363 -1.663 6.671 1.00 96.25 94 ARG A O 1
ATOM 792 N N . THR A 1 95 ? -7.704 -0.777 4.710 1.00 96.62 95 THR A N 1
ATOM 793 C CA . THR A 1 95 ? -7.333 -2.026 4.024 1.00 96.62 95 THR A CA 1
ATOM 794 C C . THR A 1 95 ? -6.233 -2.769 4.783 1.00 96.62 95 THR A C 1
ATOM 796 O O . THR A 1 95 ? -6.381 -3.952 5.080 1.00 96.62 95 THR A O 1
ATOM 799 N N . CYS A 1 96 ? -5.163 -2.068 5.172 1.00 95.94 96 CYS A N 1
ATOM 800 C CA . CYS A 1 96 ? -4.070 -2.646 5.957 1.00 95.94 96 CYS A CA 1
ATOM 801 C C . CYS A 1 96 ? -4.528 -3.135 7.337 1.00 95.94 96 CYS A C 1
ATOM 803 O O . CYS A 1 96 ? -4.259 -4.276 7.707 1.00 95.94 96 CYS A O 1
ATOM 805 N N . ILE A 1 97 ? -5.263 -2.295 8.078 1.00 96.12 97 ILE A N 1
ATOM 806 C CA . ILE A 1 97 ? -5.806 -2.619 9.405 1.00 96.12 97 ILE A CA 1
ATOM 807 C C . ILE A 1 97 ? -6.701 -3.855 9.327 1.00 96.12 97 ILE A C 1
ATOM 809 O O . ILE A 1 97 ? -6.535 -4.784 10.116 1.00 96.12 97 ILE A O 1
ATOM 813 N N . ALA A 1 98 ? -7.631 -3.875 8.370 1.00 96.44 98 ALA A N 1
ATOM 814 C CA . ALA A 1 98 ? -8.552 -4.983 8.186 1.00 96.44 98 ALA A CA 1
ATOM 815 C C . ALA A 1 98 ? -7.810 -6.280 7.874 1.00 96.44 98 ALA A C 1
ATOM 817 O O . ALA A 1 98 ? -8.086 -7.305 8.491 1.00 96.44 98 ALA A O 1
ATOM 818 N N . SER A 1 99 ? -6.789 -6.217 7.021 1.00 95.81 99 SER A N 1
ATOM 819 C CA . SER A 1 99 ? -5.958 -7.377 6.730 1.00 95.81 99 SER A CA 1
ATOM 820 C C . SER A 1 99 ? -5.221 -7.896 7.970 1.00 95.81 99 SER A C 1
ATOM 822 O O . SER A 1 99 ? -5.331 -9.069 8.327 1.00 95.81 99 SER A O 1
ATOM 824 N N . LYS A 1 100 ? -4.566 -7.005 8.724 1.00 94.62 100 LYS A N 1
ATOM 825 C CA . LYS A 1 100 ? -3.860 -7.337 9.975 1.00 94.62 100 LYS A CA 1
ATOM 826 C C . LYS A 1 100 ? -4.775 -7.938 11.045 1.00 94.62 100 LYS A C 1
ATOM 828 O O . LYS A 1 100 ? -4.354 -8.834 11.771 1.00 94.62 100 LYS A O 1
ATOM 833 N N . LYS A 1 101 ? -6.007 -7.436 11.170 1.00 95.38 101 LYS A N 1
ATOM 834 C CA . LYS A 1 101 ? -6.963 -7.830 12.220 1.00 95.38 101 LYS A CA 1
ATOM 835 C C . LYS A 1 101 ? -7.998 -8.865 11.765 1.00 95.38 101 LYS A C 1
ATOM 837 O O . LYS A 1 101 ? -8.840 -9.253 12.563 1.00 95.38 101 LYS A O 1
ATOM 842 N N . GLY A 1 102 ? -7.929 -9.336 10.516 1.00 94.81 102 GLY A N 1
ATOM 843 C CA . GLY A 1 102 ? -8.870 -10.324 9.974 1.00 94.81 102 GLY A CA 1
ATOM 844 C C . GLY A 1 102 ? -10.294 -9.791 9.793 1.00 94.81 102 GLY A C 1
ATOM 845 O O . GLY A 1 102 ? -11.250 -10.551 9.912 1.00 94.81 102 GLY A O 1
ATOM 846 N N . LEU A 1 103 ? -10.441 -8.492 9.531 1.00 95.75 103 LEU A N 1
ATOM 847 C CA . LEU A 1 103 ? -11.731 -7.863 9.262 1.00 95.75 103 LEU A CA 1
ATOM 848 C C . LEU A 1 103 ? -12.055 -7.903 7.767 1.00 95.75 103 LEU A C 1
ATOM 850 O O . LEU A 1 103 ? -11.166 -7.809 6.921 1.00 95.75 103 LEU A O 1
ATOM 854 N N . LYS A 1 104 ? -13.350 -7.940 7.455 1.00 96.19 104 LYS A N 1
ATOM 855 C CA . LYS A 1 104 ? -13.870 -7.684 6.108 1.00 96.19 104 LYS A CA 1
ATOM 856 C C . LYS A 1 104 ? -14.338 -6.235 6.001 1.00 96.19 104 LYS A C 1
ATOM 858 O O . LYS A 1 104 ? -14.785 -5.654 6.990 1.00 96.19 104 LYS A O 1
ATOM 863 N N . LEU A 1 105 ? -14.227 -5.662 4.809 1.00 96.56 105 LEU A N 1
ATOM 864 C CA . LEU A 1 105 ? -14.597 -4.280 4.518 1.00 96.56 105 LEU A CA 1
ATOM 865 C C . LEU A 1 105 ? -15.685 -4.218 3.446 1.00 96.56 105 LEU A C 1
ATOM 867 O O . LEU A 1 105 ? -15.691 -5.002 2.507 1.00 96.56 105 LEU A O 1
ATOM 871 N N . ARG A 1 106 ? -16.543 -3.211 3.523 1.00 97.38 106 ARG A N 1
ATOM 872 C CA . ARG A 1 106 ? -17.335 -2.727 2.397 1.00 97.38 106 ARG A CA 1
ATOM 873 C C . ARG A 1 106 ? -16.399 -2.075 1.384 1.00 97.38 106 ARG A C 1
ATOM 875 O O . ARG A 1 106 ? -15.598 -1.208 1.753 1.00 97.38 106 ARG A O 1
ATOM 882 N N . ALA A 1 107 ? -16.477 -2.472 0.123 1.00 97.38 107 ALA A N 1
ATOM 883 C CA . ALA A 1 107 ? -15.592 -1.990 -0.929 1.00 97.38 107 ALA A CA 1
ATOM 884 C C . ALA A 1 107 ? -16.346 -1.717 -2.230 1.00 97.38 107 ALA A C 1
ATOM 886 O O . ALA A 1 107 ? -17.255 -2.453 -2.594 1.00 97.38 107 ALA A O 1
ATOM 887 N N . GLN A 1 108 ? -15.910 -0.695 -2.958 1.00 97.56 108 GLN A N 1
ATOM 888 C CA . GLN A 1 108 ? -16.244 -0.502 -4.362 1.00 97.56 108 GLN A CA 1
ATOM 889 C C . GLN A 1 108 ? -15.052 -0.975 -5.190 1.00 97.56 108 GLN A C 1
ATOM 891 O O . GLN A 1 108 ? -13.976 -0.368 -5.165 1.00 97.56 108 GLN A O 1
ATOM 896 N N . VAL A 1 109 ? -15.231 -2.105 -5.869 1.00 96.25 109 VAL A N 1
ATOM 897 C CA . VAL A 1 109 ? -14.191 -2.779 -6.642 1.00 96.25 109 VAL A CA 1
ATOM 898 C C . VAL A 1 109 ? -14.442 -2.537 -8.121 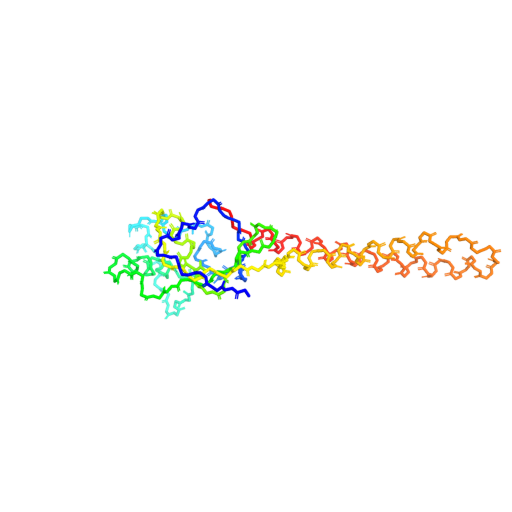1.00 96.25 109 VAL A C 1
ATOM 900 O O . VAL A 1 109 ? -15.395 -3.041 -8.707 1.00 96.25 109 VAL A O 1
ATOM 903 N N . SER A 1 110 ? -13.548 -1.771 -8.725 1.00 95.12 110 SER A N 1
ATOM 904 C CA . SER A 1 110 ? -13.517 -1.527 -10.165 1.00 95.12 110 SER A CA 1
ATOM 905 C C . SER A 1 110 ? -12.637 -2.574 -10.849 1.00 95.12 110 SER A C 1
ATOM 907 O O . SER A 1 110 ? -11.527 -2.852 -10.387 1.00 95.12 110 SER A O 1
ATOM 909 N N . GLN A 1 111 ? -13.119 -3.156 -11.944 1.00 94.62 111 GLN A N 1
ATOM 910 C CA . GLN A 1 111 ? -12.295 -4.001 -12.812 1.00 94.62 111 GLN A CA 1
ATOM 911 C C . GLN A 1 111 ? -11.532 -3.115 -13.794 1.00 94.62 111 GLN A C 1
ATOM 913 O O . GLN A 1 111 ? -12.135 -2.272 -14.459 1.00 94.62 111 GLN A O 1
ATOM 918 N N . ASN A 1 112 ? -10.213 -3.282 -13.864 1.00 92.00 112 ASN A N 1
ATOM 919 C CA . ASN A 1 112 ? -9.340 -2.543 -14.766 1.00 92.00 112 ASN A CA 1
ATOM 920 C C . ASN A 1 112 ? -8.575 -3.515 -15.675 1.00 92.00 112 ASN A C 1
ATOM 922 O O . ASN A 1 112 ? -7.650 -4.198 -15.237 1.00 92.00 112 ASN A O 1
ATOM 926 N N . ASP A 1 113 ? -8.904 -3.512 -16.967 1.00 93.69 113 ASP A N 1
ATOM 927 C CA . ASP A 1 113 ? -8.259 -4.373 -17.975 1.00 93.69 113 ASP A CA 1
ATOM 928 C C . ASP A 1 113 ? -6.830 -3.923 -18.319 1.00 93.69 113 ASP A C 1
ATOM 930 O O . ASP A 1 113 ? -6.135 -4.554 -19.122 1.00 93.69 113 ASP A O 1
ATOM 934 N N . LYS A 1 114 ? -6.361 -2.824 -17.722 1.00 94.00 114 LYS A N 1
ATOM 935 C CA . LYS A 1 114 ? -4.968 -2.386 -17.802 1.00 94.00 114 LYS A CA 1
ATOM 936 C C . LYS A 1 114 ? -4.172 -2.946 -16.626 1.00 94.00 114 LYS A C 1
ATOM 938 O O . LYS A 1 114 ? -4.702 -3.242 -15.557 1.00 94.00 114 LYS A O 1
ATOM 943 N N . ILE A 1 115 ? -2.865 -3.082 -16.823 1.00 95.75 115 ILE A N 1
ATOM 944 C CA . ILE A 1 115 ? -1.931 -3.332 -15.721 1.00 95.75 115 ILE A CA 1
ATOM 945 C C . ILE A 1 115 ? -1.900 -2.117 -14.780 1.00 95.75 115 ILE A C 1
ATOM 947 O O . ILE A 1 115 ? -2.232 -1.002 -15.190 1.00 95.75 115 ILE A O 1
ATOM 951 N N . CYS A 1 116 ? -1.508 -2.318 -13.521 1.00 94.56 116 CYS A N 1
ATOM 952 C CA . CYS A 1 116 ? -1.398 -1.211 -12.573 1.00 94.56 116 CYS A CA 1
ATOM 953 C C . CYS A 1 116 ? -0.294 -0.224 -12.994 1.00 94.56 116 CYS A C 1
ATOM 955 O O . CYS A 1 116 ? 0.624 -0.575 -13.742 1.00 94.56 116 CYS A O 1
ATOM 957 N N . SER A 1 117 ? -0.361 1.009 -12.483 1.00 92.50 117 SER A N 1
ATOM 958 C CA . SER A 1 117 ? 0.634 2.058 -12.752 1.00 92.50 117 SER A CA 1
ATOM 959 C C . SER A 1 117 ? 2.061 1.618 -12.419 1.00 92.50 117 SER A C 1
ATOM 961 O O . SER A 1 117 ? 2.994 1.990 -13.128 1.00 92.50 117 SER A O 1
ATOM 963 N N . VAL A 1 118 ? 2.215 0.784 -11.385 1.00 93.94 118 VAL A N 1
ATOM 964 C CA . VAL A 1 118 ? 3.515 0.273 -10.949 1.00 93.94 118 VAL A CA 1
ATOM 965 C C . VAL A 1 118 ? 4.130 -0.660 -11.994 1.00 93.94 118 VAL A C 1
ATOM 967 O O . VAL A 1 118 ? 5.213 -0.400 -12.514 1.00 93.94 118 VAL A O 1
ATOM 970 N N . CYS A 1 119 ? 3.397 -1.701 -12.398 1.00 95.00 119 CYS A N 1
ATOM 971 C CA . CYS A 1 119 ? 3.846 -2.610 -13.455 1.00 95.00 119 CYS A CA 1
ATOM 972 C C . CYS A 1 119 ? 4.027 -1.898 -14.799 1.00 95.00 119 CYS A C 1
ATOM 974 O O . CYS A 1 119 ? 4.926 -2.236 -15.564 1.00 95.00 119 CYS A O 1
ATOM 976 N N . TYR A 1 120 ? 3.181 -0.910 -15.100 1.00 95.69 120 TYR A N 1
ATOM 977 C CA . TYR A 1 120 ? 3.317 -0.114 -16.315 1.00 95.69 120 TYR A CA 1
ATOM 978 C C . TYR A 1 120 ? 4.644 0.650 -16.351 1.00 95.69 120 TYR A C 1
ATOM 980 O O . TYR A 1 120 ? 5.360 0.582 -17.351 1.00 95.69 120 TYR A O 1
ATOM 988 N N . ARG A 1 121 ? 4.994 1.342 -15.260 1.00 94.81 121 ARG A N 1
ATOM 989 C CA . ARG A 1 121 ? 6.248 2.099 -15.157 1.00 94.81 121 ARG A CA 1
ATOM 990 C C . ARG A 1 121 ? 7.464 1.181 -15.256 1.00 94.81 121 ARG A C 1
ATOM 992 O O . ARG A 1 121 ? 8.373 1.483 -16.023 1.00 94.81 121 ARG A O 1
ATOM 999 N N . GLU A 1 122 ? 7.442 0.038 -14.572 1.00 95.12 122 GLU A N 1
ATOM 1000 C CA . GLU A 1 122 ? 8.504 -0.974 -14.663 1.00 95.12 122 GLU A CA 1
ATOM 1001 C C . GLU A 1 122 ? 8.726 -1.438 -16.111 1.00 95.12 122 GLU A C 1
ATOM 1003 O O . GLU A 1 122 ? 9.848 -1.413 -16.619 1.00 95.12 122 GLU A O 1
ATOM 1008 N N . ASN A 1 123 ? 7.643 -1.795 -16.809 1.00 96.19 123 ASN A N 1
ATOM 1009 C CA . ASN A 1 123 ? 7.702 -2.217 -18.208 1.00 96.19 123 ASN A CA 1
ATOM 1010 C C . ASN A 1 123 ? 8.213 -1.099 -19.125 1.00 96.19 123 ASN A C 1
ATOM 1012 O O . ASN A 1 123 ? 8.985 -1.363 -20.043 1.00 96.19 123 ASN A O 1
ATOM 1016 N N . SER A 1 124 ? 7.826 0.155 -18.875 1.00 95.94 124 SER A N 1
ATOM 1017 C CA . SER A 1 124 ? 8.300 1.310 -19.645 1.00 95.94 124 SER A CA 1
ATOM 1018 C C . SER A 1 124 ? 9.814 1.517 -19.518 1.00 95.94 124 SER A C 1
ATOM 1020 O O . SER A 1 124 ? 10.483 1.816 -20.512 1.00 95.94 124 SER A O 1
ATOM 1022 N N . ILE A 1 125 ? 10.367 1.342 -18.315 1.00 94.56 125 ILE A N 1
ATOM 1023 C CA . ILE A 1 125 ? 11.814 1.426 -18.074 1.00 94.56 125 ILE A CA 1
ATOM 1024 C C . ILE A 1 125 ? 12.524 0.268 -18.791 1.00 94.56 125 ILE A C 1
ATOM 1026 O O . ILE A 1 125 ? 13.464 0.496 -19.553 1.00 94.56 125 ILE A O 1
ATOM 1030 N N . LYS A 1 126 ? 12.022 -0.965 -18.634 1.00 95.75 126 LYS A N 1
ATOM 1031 C CA . LYS A 1 126 ? 12.569 -2.167 -19.292 1.00 95.75 126 LYS A CA 1
ATOM 1032 C C . LYS A 1 126 ? 12.566 -2.052 -20.820 1.00 95.75 126 LYS A C 1
ATOM 1034 O O . LYS A 1 126 ? 13.555 -2.389 -21.465 1.00 95.75 126 LYS A O 1
ATOM 1039 N N . ASN A 1 127 ? 11.498 -1.511 -21.404 1.00 95.44 127 ASN A N 1
ATOM 1040 C CA . ASN A 1 127 ? 11.425 -1.256 -22.844 1.00 95.44 127 ASN A CA 1
ATOM 1041 C C . ASN A 1 127 ? 12.471 -0.228 -23.303 1.00 95.44 127 ASN A C 1
ATOM 1043 O O . ASN A 1 127 ? 13.112 -0.434 -24.330 1.00 95.44 127 ASN A O 1
ATOM 1047 N N . SER A 1 128 ? 12.709 0.826 -22.516 1.00 92.75 128 SER A N 1
ATOM 1048 C CA . SER A 1 128 ? 13.725 1.843 -22.829 1.00 92.75 128 SER A CA 1
ATOM 1049 C C . SER A 1 128 ? 15.144 1.256 -22.827 1.00 92.75 128 SER A C 1
ATOM 1051 O O . SER A 1 128 ? 15.941 1.560 -23.716 1.00 92.75 128 SER A O 1
ATOM 1053 N N . ILE A 1 129 ? 15.440 0.358 -21.880 1.00 92.56 129 ILE A N 1
ATOM 1054 C CA . ILE A 1 129 ? 16.697 -0.407 -21.838 1.00 92.56 129 ILE A CA 1
ATOM 1055 C C . ILE A 1 129 ? 16.841 -1.258 -23.108 1.00 92.56 129 ILE A C 1
ATOM 1057 O O . ILE A 1 129 ? 17.842 -1.140 -23.819 1.00 92.56 129 ILE A O 1
ATOM 1061 N N . ASN A 1 130 ? 15.817 -2.053 -23.438 1.00 92.50 130 ASN A N 1
ATOM 1062 C CA . ASN A 1 130 ? 15.822 -2.928 -24.614 1.00 92.50 130 ASN A CA 1
ATOM 1063 C C . ASN A 1 130 ? 16.031 -2.150 -25.924 1.00 92.50 130 ASN A C 1
ATOM 1065 O O . ASN A 1 130 ? 16.786 -2.584 -26.798 1.00 92.50 130 ASN A O 1
ATOM 1069 N N . ASP A 1 131 ? 15.394 -0.987 -26.073 1.00 90.19 131 ASP A N 1
ATOM 1070 C CA . ASP A 1 131 ? 15.538 -0.139 -27.257 1.00 90.19 131 ASP A CA 1
ATOM 1071 C C . ASP A 1 131 ? 16.970 0.378 -27.431 1.00 90.19 131 ASP A C 1
ATOM 1073 O O . ASP A 1 131 ? 17.502 0.379 -28.549 1.00 90.19 131 ASP A O 1
ATOM 1077 N N . ILE A 1 132 ? 17.623 0.785 -26.340 1.00 87.00 132 ILE A N 1
ATOM 1078 C CA . ILE A 1 132 ? 19.017 1.244 -26.359 1.00 87.00 132 ILE A CA 1
ATOM 1079 C C . ILE A 1 132 ? 19.956 0.092 -26.718 1.00 87.00 132 ILE A C 1
ATOM 1081 O O . ILE A 1 132 ? 20.807 0.250 -27.598 1.00 87.00 132 ILE A O 1
ATOM 1085 N N . GLU A 1 133 ? 19.772 -1.082 -26.114 1.00 87.44 133 GLU A N 1
ATOM 1086 C CA . GLU A 1 133 ? 20.577 -2.269 -26.418 1.00 87.44 133 GLU A CA 1
ATOM 1087 C C . GLU A 1 133 ? 20.436 -2.693 -27.888 1.00 87.44 133 GLU A C 1
ATOM 1089 O O . GLU A 1 133 ? 21.427 -2.996 -28.563 1.00 87.44 133 GLU A O 1
ATOM 1094 N N . ASN A 1 134 ? 19.216 -2.650 -28.429 1.00 85.56 134 ASN A N 1
ATOM 1095 C CA . ASN A 1 134 ? 18.946 -2.965 -29.830 1.00 85.56 134 ASN A CA 1
ATOM 1096 C C . ASN A 1 134 ? 19.575 -1.945 -30.794 1.00 85.56 134 ASN A C 1
ATOM 1098 O O . ASN A 1 134 ? 20.103 -2.334 -31.842 1.00 85.56 134 ASN A O 1
ATOM 1102 N N . ARG A 1 135 ? 19.574 -0.648 -30.453 1.00 79.19 135 ARG A N 1
ATOM 1103 C CA . ARG A 1 135 ? 20.280 0.391 -31.229 1.00 79.19 135 ARG A CA 1
ATOM 1104 C C . ARG A 1 135 ? 21.794 0.188 -31.196 1.00 79.19 135 ARG A C 1
ATOM 1106 O O . ARG A 1 135 ? 22.437 0.273 -32.244 1.00 79.19 135 ARG A O 1
ATOM 1113 N N . GLY A 1 136 ? 22.345 -0.145 -30.028 1.00 71.81 136 GLY A N 1
ATOM 1114 C CA . GLY A 1 136 ? 23.763 -0.466 -29.860 1.00 71.81 136 GLY A CA 1
ATOM 1115 C C . GLY A 1 136 ? 24.211 -1.616 -30.767 1.00 71.81 136 GLY A C 1
ATOM 1116 O O . GLY A 1 136 ? 25.231 -1.499 -31.444 1.00 71.81 136 GLY A O 1
ATOM 1117 N N . LYS A 1 137 ? 23.405 -2.683 -30.870 1.00 71.31 137 LYS A N 1
ATOM 1118 C CA . LYS A 1 137 ? 23.672 -3.840 -31.748 1.00 71.31 137 LYS A CA 1
ATOM 1119 C C . LYS A 1 137 ? 23.625 -3.488 -33.243 1.00 71.31 137 LYS A C 1
ATOM 1121 O O . LYS A 1 137 ? 24.486 -3.931 -34.003 1.00 71.31 137 LYS A O 1
ATOM 1126 N N . LYS A 1 138 ? 22.663 -2.664 -33.682 1.00 65.62 138 LYS A N 1
ATOM 1127 C CA . LYS A 1 138 ? 22.501 -2.269 -35.102 1.00 65.62 138 LYS A CA 1
ATOM 1128 C C . LYS A 1 138 ? 23.628 -1.359 -35.617 1.00 65.62 138 LYS A C 1
ATOM 1130 O O . LYS A 1 138 ? 23.998 -1.451 -36.786 1.00 65.62 138 LYS A O 1
ATOM 1135 N N . ASN A 1 139 ? 24.227 -0.535 -34.754 1.00 57.56 139 ASN A N 1
ATOM 1136 C CA . ASN A 1 139 ? 25.311 0.391 -35.120 1.00 57.56 139 ASN A CA 1
ATOM 1137 C C . ASN A 1 139 ? 26.696 -0.270 -35.306 1.00 57.56 139 ASN A C 1
ATOM 1139 O O . ASN A 1 139 ? 27.662 0.405 -35.659 1.00 57.56 139 ASN A O 1
ATOM 1143 N N . ILE A 1 140 ? 26.824 -1.589 -35.122 1.00 54.75 140 ILE A N 1
ATOM 1144 C CA . ILE A 1 140 ? 28.102 -2.316 -35.260 1.00 54.75 140 ILE A CA 1
ATOM 1145 C C . ILE A 1 140 ? 28.519 -2.509 -36.740 1.00 54.75 140 ILE A C 1
ATOM 1147 O O . ILE A 1 140 ? 29.681 -2.809 -37.019 1.00 54.75 140 ILE A O 1
ATOM 1151 N N . PHE A 1 141 ? 27.622 -2.269 -37.705 1.00 50.91 141 PHE A N 1
ATOM 1152 C CA . PHE A 1 141 ? 27.766 -2.740 -39.093 1.00 50.91 141 PHE A CA 1
ATOM 1153 C C . PHE A 1 141 ? 28.392 -1.784 -40.130 1.00 50.91 141 PHE A C 1
ATOM 1155 O O . PHE A 1 141 ? 28.575 -2.199 -41.274 1.00 50.91 141 PHE A O 1
ATOM 1162 N N . ARG A 1 142 ? 28.775 -0.538 -39.807 1.00 54.25 142 ARG A N 1
ATOM 1163 C CA . ARG A 1 142 ? 29.363 0.388 -40.807 1.00 54.25 142 ARG A CA 1
ATOM 1164 C C . ARG A 1 142 ? 30.879 0.564 -40.610 1.00 54.25 142 ARG A C 1
ATOM 1166 O O . ARG A 1 142 ? 31.345 1.087 -39.603 1.00 54.25 142 ARG A O 1
ATOM 1173 N N . LYS A 1 143 ? 31.665 0.081 -41.582 1.00 53.25 143 LYS A N 1
ATOM 1174 C CA . LYS A 1 143 ? 33.143 0.034 -41.565 1.00 53.25 143 LYS A CA 1
ATOM 1175 C C . LYS A 1 143 ? 33.769 1.183 -42.376 1.00 53.25 143 LYS A C 1
ATOM 1177 O O . LYS A 1 143 ? 34.314 0.945 -43.446 1.00 53.25 143 LYS A O 1
ATOM 1182 N N . THR A 1 144 ? 33.740 2.418 -41.878 1.00 60.41 144 THR A N 1
ATOM 1183 C CA . THR A 1 144 ? 34.615 3.495 -42.403 1.00 60.41 144 THR A CA 1
ATOM 1184 C C . THR A 1 144 ? 35.593 3.982 -41.326 1.00 60.41 144 THR A C 1
ATOM 1186 O O . THR A 1 144 ? 35.378 3.754 -40.136 1.00 60.41 144 THR A O 1
ATOM 1189 N N . ILE A 1 145 ? 36.706 4.618 -41.716 1.00 58.62 145 ILE A N 1
ATOM 1190 C CA . ILE A 1 145 ? 37.729 5.128 -40.775 1.00 58.62 145 ILE A CA 1
ATOM 1191 C C . ILE A 1 145 ? 37.152 6.241 -39.885 1.00 58.62 145 ILE A C 1
ATOM 1193 O O . ILE A 1 145 ? 37.328 6.192 -38.670 1.00 58.62 145 ILE A O 1
ATOM 1197 N N . PHE A 1 146 ? 36.356 7.154 -40.454 1.00 57.03 146 PHE A N 1
ATOM 1198 C CA . PHE A 1 146 ? 35.568 8.138 -39.697 1.00 57.03 146 PHE A CA 1
ATOM 1199 C C . PHE A 1 146 ? 34.599 7.477 -38.707 1.00 57.03 146 PHE A C 1
ATOM 1201 O O . PHE A 1 146 ? 34.406 7.972 -37.597 1.00 57.03 146 PHE A O 1
ATOM 1208 N N . HIS A 1 147 ? 34.060 6.305 -39.058 1.00 59.81 147 HIS A N 1
ATOM 1209 C CA . HIS A 1 147 ? 33.232 5.512 -38.155 1.00 59.81 147 HIS A CA 1
ATOM 1210 C C . HIS A 1 147 ? 33.990 5.069 -36.905 1.00 59.81 147 HIS A C 1
ATOM 1212 O O . HIS A 1 147 ? 33.377 4.990 -35.856 1.00 59.81 147 HIS A O 1
ATOM 1218 N N . LYS A 1 148 ? 35.301 4.792 -36.959 1.00 59.81 148 LYS A N 1
ATOM 1219 C CA . LYS A 1 148 ? 36.053 4.314 -35.781 1.00 59.81 148 LYS A CA 1
ATOM 1220 C C . LYS A 1 148 ? 36.204 5.380 -34.690 1.00 59.81 148 LYS A C 1
ATOM 1222 O O . LYS A 1 148 ? 36.158 5.024 -33.516 1.00 59.81 148 LYS A O 1
ATOM 1227 N N . ILE A 1 149 ? 36.374 6.650 -35.069 1.00 61.62 149 ILE A N 1
ATOM 1228 C CA . ILE A 1 149 ? 36.514 7.775 -34.128 1.00 61.62 149 ILE A CA 1
ATOM 1229 C C . ILE A 1 149 ? 35.142 8.134 -33.544 1.00 61.62 149 ILE A C 1
ATOM 1231 O O . ILE A 1 149 ? 34.969 8.075 -32.329 1.00 61.62 149 ILE A O 1
ATOM 1235 N N . LEU A 1 150 ? 34.135 8.342 -34.405 1.00 60.41 150 LEU A N 1
ATOM 1236 C CA . LEU A 1 150 ? 32.744 8.576 -33.987 1.00 60.41 150 LEU A CA 1
ATOM 1237 C C . LEU A 1 150 ? 32.187 7.423 -33.137 1.00 60.41 150 LEU A C 1
ATOM 1239 O O . LEU A 1 150 ? 31.394 7.647 -32.229 1.00 60.41 150 LEU A O 1
ATOM 1243 N N . LYS A 1 151 ? 32.619 6.179 -33.386 1.00 62.19 151 LYS A N 1
ATOM 1244 C CA . LYS A 1 151 ? 32.186 4.992 -32.636 1.00 62.19 151 LYS A CA 1
ATOM 1245 C C . LYS A 1 151 ? 32.582 5.038 -31.166 1.00 62.19 151 LYS A C 1
ATOM 1247 O O . LYS A 1 151 ? 31.806 4.527 -30.370 1.00 62.19 151 LYS A O 1
ATOM 1252 N N . LYS A 1 152 ? 33.719 5.638 -30.789 1.00 62.06 152 LYS A N 1
ATOM 1253 C CA . LYS A 1 152 ? 34.103 5.748 -29.370 1.00 62.06 152 LYS A CA 1
ATOM 1254 C C . LYS A 1 152 ? 33.181 6.705 -28.609 1.00 62.06 152 LYS A C 1
ATOM 1256 O O . LYS A 1 152 ? 32.678 6.318 -27.561 1.00 62.06 152 LYS A O 1
ATOM 1261 N N . GLU A 1 153 ? 32.903 7.885 -29.163 1.00 61.94 153 GLU A N 1
ATOM 1262 C CA . GLU A 1 153 ? 31.989 8.873 -28.559 1.00 61.94 153 GLU A CA 1
ATOM 1263 C C . GLU A 1 153 ? 30.524 8.411 -28.582 1.00 61.94 153 GLU A C 1
ATOM 1265 O O . GLU A 1 153 ? 29.782 8.574 -27.614 1.00 61.94 153 GLU A O 1
ATOM 1270 N N . LEU A 1 154 ? 30.093 7.759 -29.667 1.00 61.88 154 LEU A N 1
ATOM 1271 C CA . LEU A 1 154 ? 28.772 7.133 -29.729 1.00 61.88 154 LEU A CA 1
ATOM 1272 C C . LEU A 1 154 ? 28.655 6.019 -28.687 1.00 61.88 154 LEU A C 1
ATOM 1274 O O . LEU A 1 154 ? 27.670 5.989 -27.957 1.00 61.88 154 LEU A O 1
ATOM 1278 N N . GLN A 1 155 ? 29.645 5.126 -28.578 1.00 67.69 155 GLN A N 1
ATOM 1279 C CA . GLN A 1 155 ? 29.639 4.057 -27.575 1.00 67.69 155 GLN A CA 1
ATOM 1280 C C . GLN A 1 155 ? 29.646 4.601 -26.145 1.00 67.69 155 GLN A C 1
ATOM 1282 O O . GLN A 1 155 ? 28.906 4.070 -25.322 1.00 67.69 155 GLN A O 1
ATOM 1287 N N . SER A 1 156 ? 30.405 5.660 -25.843 1.00 70.06 156 SER A N 1
ATOM 1288 C CA . SER A 1 156 ? 30.371 6.275 -24.510 1.00 70.06 156 SER A CA 1
ATOM 1289 C C . SER A 1 156 ? 28.999 6.869 -24.193 1.00 70.06 156 SER A C 1
ATOM 1291 O O . SER A 1 156 ? 28.486 6.645 -23.100 1.00 70.06 156 SER A O 1
ATOM 1293 N N . ASN A 1 157 ? 28.355 7.540 -25.154 1.00 73.25 157 ASN A N 1
ATOM 1294 C CA . ASN A 1 157 ? 27.010 8.097 -24.973 1.00 73.25 157 ASN A CA 1
ATOM 1295 C C . ASN A 1 157 ? 25.933 7.003 -24.844 1.00 73.25 157 ASN A C 1
ATOM 1297 O O . ASN A 1 157 ? 25.017 7.131 -24.030 1.00 73.25 157 ASN A O 1
ATOM 1301 N N . PHE A 1 158 ? 26.050 5.908 -25.606 1.00 79.38 158 PHE A N 1
ATOM 1302 C CA . PHE A 1 158 ? 25.172 4.738 -25.475 1.00 79.38 158 PHE A CA 1
ATOM 1303 C C . PHE A 1 158 ? 25.310 4.083 -24.102 1.00 79.38 158 PHE A C 1
ATOM 1305 O O . PHE A 1 158 ? 24.295 3.823 -23.458 1.00 79.38 158 PHE A O 1
ATOM 1312 N N . ASN A 1 159 ? 26.545 3.848 -23.650 1.00 81.12 159 ASN A N 1
ATOM 1313 C CA . ASN A 1 159 ? 26.816 3.233 -22.354 1.00 81.12 159 ASN A CA 1
ATOM 1314 C C . ASN A 1 159 ? 26.306 4.118 -21.214 1.00 81.12 159 ASN A C 1
ATOM 1316 O O . ASN A 1 159 ? 25.563 3.634 -20.371 1.00 81.12 159 ASN A O 1
ATOM 1320 N N . TYR A 1 160 ? 26.579 5.427 -21.258 1.00 83.69 160 TYR A N 1
ATOM 1321 C CA . TYR A 1 160 ? 26.055 6.374 -20.273 1.00 83.69 160 TYR A CA 1
ATOM 1322 C C . TYR A 1 160 ? 24.521 6.342 -20.191 1.00 83.69 160 TYR A C 1
ATOM 1324 O O . TYR A 1 160 ? 23.950 6.258 -19.103 1.00 83.69 160 TYR A O 1
ATOM 1332 N N . SER A 1 161 ? 23.833 6.372 -21.340 1.00 84.06 161 SER A N 1
ATOM 1333 C CA . SER A 1 161 ? 22.370 6.301 -21.351 1.00 84.06 161 SER A CA 1
ATOM 1334 C C . SER A 1 161 ? 21.856 4.964 -20.820 1.00 84.06 161 SER A C 1
ATOM 1336 O O . SER A 1 161 ? 20.838 4.949 -20.133 1.00 84.06 161 SER A O 1
ATOM 1338 N N . LEU A 1 162 ? 22.517 3.852 -21.148 1.00 88.00 162 LEU A N 1
ATOM 1339 C CA . LEU A 1 162 ? 22.133 2.523 -20.680 1.00 88.00 162 LEU A CA 1
ATOM 1340 C C . LEU A 1 162 ? 22.303 2.398 -19.163 1.00 88.00 162 LEU A C 1
ATOM 1342 O O . LEU A 1 162 ? 21.388 1.932 -18.486 1.00 88.00 162 LEU A O 1
ATOM 1346 N N . ASP A 1 163 ? 23.438 2.852 -18.636 1.00 91.31 163 ASP A N 1
ATOM 1347 C CA . ASP A 1 163 ? 23.743 2.832 -17.205 1.00 91.31 163 ASP A CA 1
ATOM 1348 C C . ASP A 1 163 ? 22.738 3.674 -16.419 1.00 91.31 163 ASP A C 1
ATOM 1350 O O . ASP A 1 163 ? 22.242 3.235 -15.381 1.00 91.31 163 ASP A O 1
ATOM 1354 N N . LYS A 1 164 ? 22.346 4.836 -16.959 1.00 92.38 164 LYS A N 1
ATOM 1355 C CA . LYS A 1 164 ? 21.277 5.660 -16.386 1.00 92.38 164 LYS A CA 1
ATOM 1356 C C . LYS A 1 164 ? 19.960 4.889 -16.272 1.00 92.38 164 LYS A C 1
ATOM 1358 O O . LYS A 1 164 ? 19.397 4.826 -15.188 1.00 92.38 164 LYS A O 1
ATOM 1363 N N . TRP A 1 165 ? 19.479 4.274 -17.354 1.00 92.19 165 TRP A N 1
ATOM 1364 C CA . TRP A 1 165 ? 18.209 3.536 -17.311 1.00 92.19 165 TRP A CA 1
ATOM 1365 C C . TRP A 1 165 ? 18.265 2.293 -16.421 1.00 92.19 165 TRP A C 1
ATOM 1367 O O . TRP A 1 165 ? 17.274 1.959 -15.775 1.00 92.19 165 TRP A O 1
ATOM 1377 N N . LYS A 1 166 ? 19.415 1.612 -16.356 1.00 93.44 166 LYS A N 1
ATOM 1378 C CA . LYS A 1 166 ? 19.628 0.492 -15.427 1.00 93.44 166 LYS A CA 1
ATOM 1379 C C . LYS A 1 166 ? 19.579 0.953 -13.973 1.00 93.44 166 LYS A C 1
ATOM 1381 O O . LYS A 1 166 ? 18.952 0.289 -13.152 1.00 93.44 166 LYS A O 1
ATOM 1386 N N . LYS A 1 167 ? 20.184 2.103 -13.668 1.00 94.75 167 LYS A N 1
ATOM 1387 C CA . LYS A 1 167 ? 20.073 2.735 -12.351 1.00 94.75 167 LYS A CA 1
ATOM 1388 C C . LYS A 1 167 ? 18.626 3.122 -12.043 1.00 94.75 167 LYS A C 1
ATOM 1390 O O . LYS A 1 167 ? 18.141 2.776 -10.974 1.00 94.75 167 LYS A O 1
ATOM 1395 N N . ASP A 1 168 ? 17.923 3.746 -12.987 1.00 93.75 168 ASP A N 1
ATOM 1396 C CA . ASP A 1 168 ? 16.512 4.116 -12.819 1.00 93.75 168 ASP A CA 1
ATOM 1397 C C . ASP A 1 168 ? 15.629 2.884 -12.550 1.00 93.75 168 ASP A C 1
ATOM 1399 O O . ASP A 1 168 ? 14.711 2.955 -11.734 1.00 93.75 168 ASP A O 1
ATOM 1403 N N . LEU A 1 169 ? 15.910 1.742 -13.195 1.00 95.12 169 LEU A N 1
ATOM 1404 C CA . LEU A 1 169 ? 15.220 0.480 -12.911 1.00 95.12 169 LEU A CA 1
ATOM 1405 C C . LEU A 1 169 ? 15.505 -0.009 -11.489 1.00 95.12 169 LEU A C 1
ATOM 1407 O O . LEU A 1 169 ? 14.566 -0.330 -10.770 1.00 95.12 169 LEU A O 1
ATOM 1411 N N . SER A 1 170 ? 16.776 -0.025 -11.082 1.00 96.00 170 SER A N 1
ATOM 1412 C CA . SER A 1 170 ? 17.188 -0.455 -9.741 1.00 96.00 170 SER A CA 1
ATOM 1413 C C . SER A 1 170 ? 16.567 0.414 -8.643 1.00 96.00 170 SER A C 1
ATOM 1415 O O . SER A 1 170 ? 16.035 -0.108 -7.665 1.00 96.00 170 SER A O 1
ATOM 1417 N N . ASP A 1 171 ? 16.605 1.738 -8.806 1.00 94.25 171 ASP A N 1
ATOM 1418 C CA . ASP A 1 171 ? 16.010 2.689 -7.861 1.00 94.25 171 ASP A CA 1
ATOM 1419 C C . ASP A 1 171 ? 14.484 2.482 -7.784 1.00 94.25 171 ASP A C 1
ATOM 1421 O O . ASP A 1 171 ? 13.886 2.524 -6.705 1.00 94.25 171 ASP A O 1
ATOM 1425 N N . TYR A 1 172 ? 13.848 2.200 -8.927 1.00 94.12 172 TYR A N 1
ATOM 1426 C CA . TYR A 1 172 ? 12.414 1.945 -8.998 1.00 94.12 172 TYR A CA 1
ATOM 1427 C C . TYR A 1 172 ? 11.996 0.604 -8.381 1.00 94.12 172 TYR A C 1
ATOM 1429 O O . TYR A 1 172 ? 10.955 0.522 -7.731 1.00 94.12 172 TYR A O 1
ATOM 1437 N N . GLU A 1 173 ? 12.796 -0.447 -8.549 1.00 93.88 173 GLU A N 1
ATOM 1438 C CA . GLU A 1 173 ? 12.561 -1.750 -7.921 1.00 93.88 173 GLU A CA 1
ATOM 1439 C C . GLU A 1 173 ? 12.639 -1.651 -6.390 1.00 93.88 173 GLU A C 1
ATOM 1441 O O . GLU A 1 173 ? 11.792 -2.221 -5.702 1.00 93.88 173 GLU A O 1
ATOM 1446 N N . ALA A 1 174 ? 13.561 -0.846 -5.853 1.00 91.69 174 ALA A N 1
ATOM 1447 C CA . ALA A 1 174 ? 13.625 -0.558 -4.419 1.00 91.69 174 ALA A CA 1
ATOM 1448 C C . ALA A 1 174 ? 12.396 0.228 -3.913 1.00 91.69 174 ALA A C 1
ATOM 1450 O O . ALA A 1 174 ? 11.845 -0.089 -2.855 1.00 91.69 174 ALA A O 1
ATOM 1451 N N . GLU A 1 175 ? 11.927 1.230 -4.670 1.00 90.69 175 GLU A N 1
ATOM 1452 C CA . GLU A 1 175 ? 10.673 1.949 -4.381 1.00 90.69 175 GLU A CA 1
ATOM 1453 C C . GLU A 1 175 ? 9.471 0.992 -4.365 1.00 90.69 175 GLU A C 1
ATOM 1455 O O . GLU A 1 175 ? 8.669 1.004 -3.427 1.00 90.69 175 GLU A O 1
ATOM 1460 N N . LYS A 1 176 ? 9.377 0.130 -5.378 1.00 90.88 176 LYS A N 1
ATOM 1461 C CA . LYS A 1 176 ? 8.316 -0.865 -5.537 1.00 90.88 176 LYS A CA 1
ATOM 1462 C C . LYS A 1 176 ? 8.280 -1.852 -4.369 1.00 90.88 176 LYS A C 1
ATOM 1464 O O . LYS A 1 176 ? 7.197 -2.109 -3.847 1.00 90.88 176 LYS A O 1
ATOM 1469 N N . GLU A 1 177 ? 9.430 -2.370 -3.944 1.00 90.56 177 GLU A N 1
ATOM 1470 C CA . GLU A 1 177 ? 9.528 -3.308 -2.817 1.00 90.56 177 GLU A CA 1
ATOM 1471 C C . GLU A 1 177 ? 9.071 -2.662 -1.501 1.00 90.56 177 GLU A C 1
ATOM 1473 O O . GLU A 1 177 ? 8.284 -3.234 -0.746 1.00 90.56 177 GLU A O 1
ATOM 1478 N N . ARG A 1 178 ? 9.478 -1.411 -1.254 1.00 88.25 178 ARG A N 1
ATOM 1479 C CA . ARG A 1 178 ? 9.044 -0.647 -0.074 1.00 88.25 178 ARG A CA 1
ATOM 1480 C C . ARG A 1 178 ? 7.524 -0.467 -0.018 1.00 88.25 178 ARG A C 1
ATOM 1482 O O . ARG A 1 178 ? 6.933 -0.517 1.069 1.00 88.25 178 ARG A O 1
ATOM 1489 N N . ASP A 1 179 ? 6.895 -0.255 -1.167 1.00 90.12 179 ASP A N 1
ATOM 1490 C CA . ASP A 1 179 ? 5.464 0.027 -1.293 1.00 90.12 179 ASP A CA 1
ATOM 1491 C C . ASP A 1 179 ? 4.603 -1.247 -1.412 1.00 90.12 179 ASP A C 1
ATOM 1493 O O . ASP A 1 179 ? 3.381 -1.194 -1.227 1.00 90.12 179 ASP A O 1
ATOM 1497 N N . PHE A 1 180 ? 5.219 -2.403 -1.672 1.00 91.69 180 PHE A N 1
ATOM 1498 C CA . PHE A 1 180 ? 4.531 -3.677 -1.846 1.00 91.69 180 PHE A CA 1
ATOM 1499 C C . PHE A 1 180 ? 3.932 -4.207 -0.540 1.00 91.69 180 PHE A C 1
ATOM 1501 O O . PHE A 1 180 ? 4.574 -4.238 0.511 1.00 91.69 180 PHE A O 1
ATOM 1508 N N . ARG A 1 181 ? 2.680 -4.659 -0.589 1.00 90.31 181 ARG A N 1
ATOM 1509 C CA . ARG A 1 181 ? 2.010 -5.326 0.530 1.00 90.31 181 ARG A CA 1
ATOM 1510 C C . ARG A 1 181 ? 1.312 -6.577 0.027 1.00 90.31 181 ARG A C 1
ATOM 1512 O O . ARG A 1 181 ? 0.378 -6.492 -0.766 1.00 90.31 181 ARG A O 1
ATOM 1519 N N . GLU A 1 182 ? 1.725 -7.714 0.557 1.00 90.25 182 GLU A N 1
ATOM 1520 C CA . GLU A 1 182 ? 1.002 -8.975 0.472 1.00 90.25 182 GLU A CA 1
ATOM 1521 C C . GLU A 1 182 ? 0.671 -9.404 1.899 1.00 90.25 182 GLU A C 1
ATOM 1523 O O . GLU A 1 182 ? 1.516 -9.323 2.794 1.00 90.25 182 GLU A O 1
ATOM 1528 N N . PHE A 1 183 ? -0.591 -9.753 2.130 1.00 83.06 183 PHE A N 1
ATOM 1529 C CA . PHE A 1 183 ? -1.108 -10.081 3.456 1.00 83.06 183 PHE A CA 1
ATOM 1530 C C . PHE A 1 183 ? -1.687 -11.488 3.515 1.00 83.06 183 PHE A C 1
ATOM 1532 O O . PHE A 1 183 ? -2.201 -11.943 2.472 1.00 83.06 183 PHE A O 1
#

Foldseek 3Di:
DDWDKDAFAALAQAKEQAPPLACQQALCSVPVDQLVPDDPVVLVPDDDDPDDDRHDSCNLVVVVVCCVPVNDPDAWEWECELVRHIYTPDCRSVSVSCNVVVGTTTHTYHYYDHHDPLVVVLVVLVVQLVVLVVVLVVLPPDDDPVSVVVVVVVVVVSVVSNVVSVVVNVVSVVSRVSRMDHD

Secondary structure (DSSP, 8-state):
-PEEEEEEE--SS-EEE-TT-STTSSHHHHHSS-TTTS-HHHHHHSPPPSS-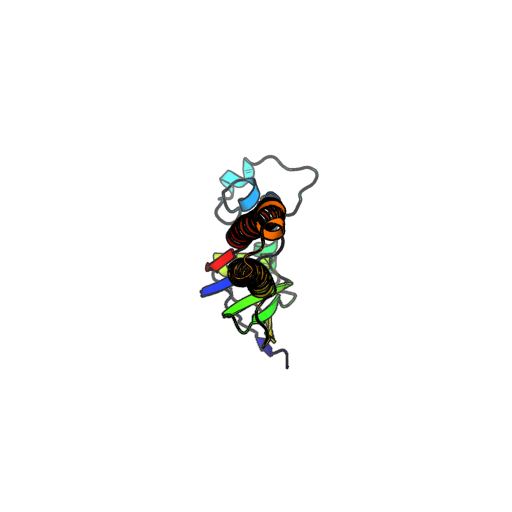-TTSHHHHHHHHHHHHHH---S-EEEEEETTSEEEEEE-HHHHHHHHHHT--EEEEEEEESSPPHHHHHHHHHHHHHHHHHHHHHHGGG---HHHHHHHHHHHHHHHHHHHHHHHHHHHHHHHHHHHEEE-